Protein AF-A0A5J5HRU5-F1 (afdb_monomer_lite)

Foldseek 3Di:
DVVVVVVVVVVVVVPDDDPDDDDPDDADPLQKAFDQPPQVVVPHDHRDIDGDPPDPPPPPVVVLVVLLCQLLVVLLVVLLVQVLQVHDDDDDDDDDDPSSVVSNVNNVVNNNVVSVVNLLVVLLCQLLVVLLVCLLVLHDDDLPDDDPPRHDNVSSSNSNVVNNDNVSSVVSCVVCVVVVVVVVPDDDDDDDDDPPPPVVVVVVVVVVVVVVVVVVVVVVVVVVVVVVVVVD

InterPro domains:
  IPR047773 YHYH domain, bacterial [NF033223] (21-52)

Radius of gyration: 38.39 Å; chains: 1; bounding box: 100×32×114 Å

Secondary structure (DSSP, 8-state):
-HHHHHHHHHHHHHHS------PPPPP-TTSEEE--SSGGGGT--TT-EEE-----S---HHHHHHHHHHHHHHHHHHHHHHHHTT-----------HHHHHHHHHHHHHHHHHHHHHHHHHHHHHHHHHHHHHHHHTPPP-S-----TTS-HHHHHHHHHHH--HHHHHHHGGGTTTTHHHHTTS-------TTGGGTHHHHHHHHHHHHHHHHHHHHHHHHHHHHHHT--

Organism: NCBI:txid2036016

Structure (mmCIF, N/CA/C/O backbone):
data_AF-A0A5J5HRU5-F1
#
_entry.id   AF-A0A5J5HRU5-F1
#
loop_
_atom_site.group_PDB
_atom_site.id
_atom_site.type_symbol
_atom_site.label_atom_id
_atom_site.label_alt_id
_atom_site.label_comp_id
_atom_site.label_asym_id
_atom_site.label_entity_id
_atom_site.label_seq_id
_atom_site.pdbx_PDB_ins_code
_atom_site.Cartn_x
_atom_site.Cartn_y
_atom_site.Cartn_z
_atom_site.occupancy
_atom_site.B_iso_or_equiv
_atom_site.auth_seq_id
_atom_site.auth_comp_id
_atom_site.auth_asym_id
_atom_site.auth_atom_id
_atom_site.pdbx_PDB_model_num
ATOM 1 N N . MET A 1 1 ? 63.916 20.838 -58.753 1.00 69.12 1 MET A N 1
ATOM 2 C CA . MET A 1 1 ? 62.531 21.316 -58.525 1.00 69.12 1 MET A CA 1
ATOM 3 C C . MET A 1 1 ? 61.613 20.219 -57.986 1.00 69.12 1 MET A C 1
ATOM 5 O O . MET A 1 1 ? 60.962 20.463 -56.981 1.00 69.12 1 MET A O 1
ATOM 9 N N . ILE A 1 2 ? 61.655 18.998 -58.532 1.00 78.38 2 ILE A N 1
ATOM 10 C CA . ILE A 1 2 ? 60.846 17.841 -58.087 1.00 78.38 2 ILE A CA 1
ATOM 11 C C . ILE A 1 2 ? 60.907 17.563 -56.570 1.00 78.38 2 ILE A C 1
ATOM 13 O O . ILE A 1 2 ? 59.870 17.373 -55.949 1.00 78.38 2 ILE A O 1
ATOM 17 N N . ARG A 1 3 ? 62.083 17.645 -55.925 1.00 77.31 3 ARG A N 1
ATOM 18 C CA . ARG A 1 3 ? 62.209 17.387 -54.473 1.00 77.31 3 ARG A CA 1
ATOM 19 C C . ARG A 1 3 ? 61.417 18.363 -53.588 1.00 77.31 3 ARG A C 1
ATOM 21 O O . ARG A 1 3 ? 60.961 17.971 -52.526 1.00 77.31 3 ARG A O 1
ATOM 28 N N . LYS A 1 4 ? 61.245 19.621 -54.017 1.00 79.62 4 LYS A N 1
ATOM 29 C CA . LYS A 1 4 ? 60.450 20.622 -53.279 1.00 79.62 4 LYS A CA 1
ATOM 30 C C . LYS A 1 4 ? 58.950 20.397 -53.482 1.00 79.62 4 LYS A C 1
ATOM 32 O O . LYS A 1 4 ? 58.189 20.564 -52.542 1.00 79.62 4 LYS A O 1
ATOM 37 N N . ILE A 1 5 ? 58.558 19.959 -54.680 1.00 86.00 5 ILE A N 1
ATOM 38 C CA . ILE A 1 5 ? 57.168 19.618 -55.005 1.00 86.00 5 ILE A CA 1
ATOM 39 C C . ILE A 1 5 ? 56.709 18.416 -54.172 1.00 86.00 5 ILE A C 1
ATOM 41 O O . ILE A 1 5 ? 55.650 18.483 -53.568 1.00 86.00 5 ILE A O 1
ATOM 45 N N . LEU A 1 6 ? 57.536 17.373 -54.036 1.00 88.31 6 LEU A N 1
ATOM 46 C CA . LEU A 1 6 ? 57.197 16.205 -53.210 1.00 88.31 6 LEU A CA 1
ATOM 47 C C . LEU A 1 6 ? 56.994 16.560 -51.728 1.00 88.31 6 LEU A C 1
ATOM 49 O O . LEU A 1 6 ? 56.076 16.045 -51.099 1.00 88.31 6 LEU A O 1
ATOM 53 N N . ILE A 1 7 ? 57.806 17.474 -51.186 1.00 87.56 7 ILE A N 1
ATOM 54 C CA . ILE A 1 7 ? 57.658 17.936 -49.797 1.00 87.56 7 ILE A CA 1
ATOM 55 C C . ILE A 1 7 ? 56.361 18.739 -49.629 1.00 87.56 7 ILE A C 1
ATOM 57 O O . ILE A 1 7 ? 55.638 18.523 -48.663 1.00 87.56 7 ILE A O 1
ATOM 61 N N . ILE A 1 8 ? 56.037 19.620 -50.580 1.00 88.56 8 ILE A N 1
ATOM 62 C CA . ILE A 1 8 ? 54.805 20.424 -50.543 1.00 88.56 8 ILE A CA 1
ATOM 63 C C . ILE A 1 8 ? 53.563 19.532 -50.680 1.00 88.56 8 ILE A C 1
ATOM 65 O O . ILE A 1 8 ? 52.613 19.699 -49.922 1.00 88.56 8 ILE A O 1
ATOM 69 N N . CYS A 1 9 ? 53.577 18.549 -51.584 1.00 84.81 9 CYS A N 1
ATOM 70 C CA . CYS A 1 9 ? 52.475 17.598 -51.738 1.00 84.81 9 CYS A CA 1
ATOM 71 C C . CYS A 1 9 ? 52.277 16.729 -50.486 1.00 84.81 9 CYS A C 1
ATOM 73 O O . CYS A 1 9 ? 51.138 16.505 -50.084 1.00 84.81 9 CYS A O 1
ATOM 75 N N . GLY A 1 10 ? 53.361 16.291 -49.833 1.00 86.62 10 GLY A N 1
ATOM 76 C CA . GLY A 1 10 ? 53.274 15.559 -48.566 1.00 86.62 10 GLY A CA 1
ATOM 77 C C . GLY A 1 10 ? 52.701 16.405 -47.425 1.00 86.62 10 GLY A C 1
ATOM 78 O O . GLY A 1 10 ? 51.886 15.916 -46.649 1.00 86.62 10 GLY A O 1
ATOM 79 N N . PHE A 1 11 ? 53.066 17.690 -47.359 1.00 83.31 11 PHE A N 1
ATOM 80 C CA . PHE A 1 11 ? 52.527 18.613 -46.355 1.00 83.31 11 PHE A CA 1
ATOM 81 C C . PHE A 1 11 ? 51.039 18.912 -46.579 1.00 83.31 11 PHE A C 1
ATOM 83 O O . PHE A 1 11 ? 50.275 18.954 -45.622 1.00 83.31 11 PHE A O 1
ATOM 90 N N . ILE A 1 12 ? 50.613 19.065 -47.839 1.00 84.69 12 ILE A N 1
ATOM 91 C CA . ILE A 1 12 ? 49.202 19.275 -48.200 1.00 84.69 12 ILE A CA 1
ATOM 92 C C . ILE A 1 12 ? 48.339 18.074 -47.794 1.00 84.69 12 ILE A C 1
ATOM 94 O O . ILE A 1 12 ? 47.231 18.275 -47.309 1.00 84.69 12 ILE A O 1
ATOM 98 N N . TYR A 1 13 ? 48.848 16.845 -47.918 1.00 79.81 13 TYR A N 1
ATOM 99 C CA . TYR A 1 13 ? 48.116 15.641 -47.510 1.00 79.81 13 TYR A CA 1
ATOM 100 C C . TYR A 1 13 ? 47.839 15.587 -45.996 1.00 79.81 13 TYR A C 1
ATOM 102 O O . TYR A 1 13 ? 46.794 15.099 -45.586 1.00 79.81 13 TYR A O 1
ATOM 110 N N . PHE A 1 14 ? 48.727 16.145 -45.167 1.00 74.75 14 PHE A N 1
ATOM 111 C CA . PHE A 1 14 ? 48.547 16.197 -43.710 1.00 74.75 14 PHE A CA 1
ATOM 112 C C . PHE A 1 14 ? 47.558 17.273 -43.232 1.00 74.75 14 PHE A C 1
ATOM 114 O O . PHE A 1 14 ? 47.120 17.215 -42.087 1.00 74.75 14 PHE A O 1
ATOM 121 N N . ILE A 1 15 ? 47.223 18.260 -44.072 1.00 80.00 15 ILE A N 1
ATOM 122 C CA . ILE A 1 15 ? 46.331 19.371 -43.696 1.00 80.00 15 ILE A CA 1
ATOM 123 C C . ILE A 1 15 ? 44.861 19.045 -43.992 1.00 80.00 15 ILE A C 1
ATOM 125 O O . ILE A 1 15 ? 43.978 19.713 -43.464 1.00 80.00 15 ILE A O 1
ATOM 129 N N . PHE A 1 16 ? 44.567 18.020 -44.798 1.00 76.19 16 PHE A N 1
ATOM 130 C CA . PHE A 1 16 ? 43.186 17.585 -44.999 1.00 76.19 16 PHE A CA 1
ATOM 131 C C . PHE A 1 16 ? 42.712 16.800 -43.769 1.00 76.19 16 PHE A C 1
ATOM 133 O O . PHE A 1 16 ? 43.197 15.687 -43.555 1.00 76.19 16 PHE A O 1
ATOM 140 N N . PRO A 1 17 ? 41.778 17.336 -42.956 1.00 69.25 17 PRO A N 1
ATOM 141 C CA . PRO A 1 17 ? 41.176 16.544 -41.901 1.00 69.25 17 PRO A CA 1
ATOM 142 C C . PRO A 1 17 ? 40.436 15.383 -42.564 1.00 69.25 17 PRO A C 1
ATOM 144 O O . PRO A 1 17 ? 39.561 15.582 -43.410 1.00 69.25 17 PRO A O 1
ATOM 147 N N . SER A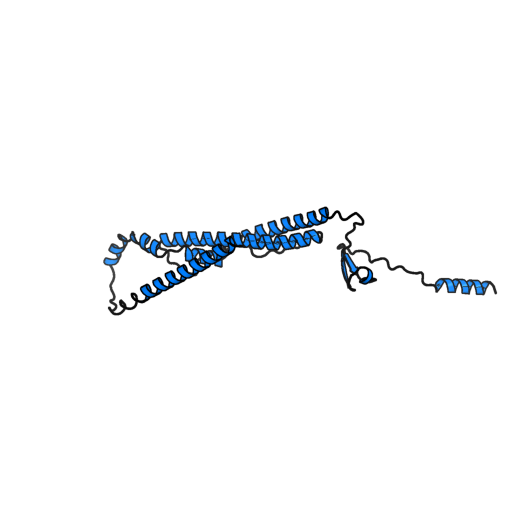 1 18 ? 40.806 14.158 -42.202 1.00 69.62 18 SER A N 1
ATOM 148 C CA . SER A 1 18 ? 39.960 12.998 -42.452 1.00 69.62 18 SER A CA 1
ATOM 149 C C . SER A 1 18 ? 38.583 13.290 -41.864 1.00 69.62 18 SER A C 1
ATOM 151 O O . SER A 1 18 ? 38.497 13.786 -40.741 1.00 69.62 18 SER A O 1
ATOM 153 N N . VAL A 1 19 ? 37.516 13.014 -42.613 1.00 67.31 19 VAL A N 1
ATOM 154 C CA . VAL A 1 19 ? 36.152 13.073 -42.081 1.00 67.31 19 VAL A CA 1
ATOM 155 C C . VAL A 1 19 ? 36.083 12.062 -40.938 1.00 67.31 19 VAL A C 1
ATOM 157 O O . VAL A 1 19 ? 36.056 10.857 -41.174 1.00 67.31 19 VAL A O 1
ATOM 160 N N . ILE A 1 20 ? 36.145 12.550 -39.700 1.00 58.25 20 ILE A N 1
ATOM 161 C CA . ILE A 1 20 ? 35.941 11.731 -38.511 1.00 58.25 20 ILE A CA 1
ATOM 162 C C . ILE A 1 20 ? 34.430 11.679 -38.334 1.00 58.25 20 ILE A C 1
ATOM 164 O O . ILE A 1 20 ? 33.817 12.649 -37.890 1.00 58.25 20 ILE A O 1
ATOM 168 N N . ALA A 1 21 ? 33.822 10.570 -38.745 1.00 62.62 21 ALA A N 1
ATOM 169 C CA . ALA A 1 21 ? 32.475 10.255 -38.306 1.00 62.62 21 ALA A CA 1
ATOM 170 C C . ALA A 1 21 ? 32.556 10.038 -36.792 1.00 62.62 21 ALA A C 1
ATOM 172 O O . ALA A 1 21 ? 33.238 9.119 -36.336 1.00 62.62 21 ALA A O 1
ATOM 173 N N . ALA A 1 22 ? 31.936 10.924 -36.012 1.00 50.00 22 ALA A N 1
ATOM 174 C CA . ALA A 1 22 ? 31.725 10.651 -34.602 1.00 50.00 22 ALA A CA 1
ATOM 175 C C . ALA A 1 22 ? 30.900 9.363 -34.530 1.00 50.00 22 ALA A C 1
ATOM 177 O O . ALA A 1 22 ? 29.787 9.315 -35.056 1.00 50.00 22 ALA A O 1
ATOM 178 N N . HIS A 1 23 ? 31.481 8.303 -33.971 1.00 46.62 23 HIS A N 1
ATOM 179 C CA . HIS A 1 23 ? 30.718 7.104 -33.664 1.00 46.62 23 HIS A CA 1
ATOM 180 C C . HIS A 1 23 ? 29.569 7.512 -32.729 1.00 46.62 23 HIS A C 1
ATOM 182 O O . HIS A 1 23 ? 29.821 8.321 -31.827 1.00 46.62 23 HIS A O 1
ATOM 188 N N . PRO A 1 24 ? 28.332 7.014 -32.933 1.00 60.03 24 PRO A N 1
ATOM 189 C CA . PRO A 1 24 ? 27.299 7.141 -31.910 1.00 60.03 24 PRO A CA 1
ATOM 190 C C . PRO A 1 24 ? 27.914 6.628 -30.606 1.00 60.03 24 PRO A C 1
ATOM 192 O O . PRO A 1 24 ? 28.596 5.601 -30.616 1.00 60.03 24 PRO A O 1
ATOM 195 N N . GLY A 1 25 ? 27.839 7.438 -29.548 1.00 60.16 25 GLY A N 1
ATOM 196 C CA . GLY A 1 25 ? 28.551 7.167 -28.303 1.00 60.16 25 GLY A CA 1
ATOM 197 C C . GLY A 1 25 ? 28.260 5.746 -27.836 1.00 60.16 25 GLY A C 1
ATOM 198 O O . GLY A 1 25 ? 27.113 5.317 -27.886 1.00 60.16 25 GLY A O 1
ATOM 199 N N . ASN A 1 26 ? 29.299 5.012 -27.433 1.00 62.56 26 ASN A N 1
ATOM 200 C CA . ASN A 1 26 ? 29.084 3.702 -26.836 1.00 62.56 26 ASN A CA 1
ATOM 201 C C . ASN A 1 26 ? 28.197 3.865 -25.604 1.00 62.56 26 ASN A C 1
ATOM 203 O O . ASN A 1 26 ? 28.428 4.757 -24.783 1.00 62.56 26 ASN A O 1
ATOM 207 N N . THR A 1 27 ? 27.248 2.952 -25.487 1.00 77.38 27 THR A N 1
ATOM 208 C CA . THR A 1 27 ? 26.488 2.686 -24.281 1.00 77.38 27 THR A CA 1
ATOM 209 C C . THR A 1 27 ? 27.429 2.529 -23.081 1.00 77.38 27 THR A C 1
ATOM 211 O O . THR A 1 27 ? 28.493 1.908 -23.194 1.00 77.38 27 THR A O 1
ATOM 214 N N . ASP A 1 28 ? 27.084 3.134 -21.948 1.00 76.19 28 ASP A N 1
ATOM 215 C CA . ASP A 1 28 ? 27.815 2.971 -20.698 1.00 76.19 28 ASP A CA 1
ATOM 216 C C . ASP A 1 28 ? 27.501 1.620 -20.029 1.00 76.19 28 ASP A C 1
ATOM 218 O O . ASP A 1 28 ? 26.790 0.772 -20.570 1.00 76.19 28 ASP A O 1
ATOM 222 N N . SER A 1 29 ? 28.082 1.387 -18.850 1.00 72.25 29 SER A N 1
ATOM 223 C CA . SER A 1 29 ? 27.929 0.125 -18.118 1.00 72.25 29 SER A CA 1
ATOM 224 C C . SER A 1 29 ? 26.494 -0.190 -17.689 1.00 72.25 29 SER A C 1
ATOM 226 O O . SER A 1 29 ? 26.237 -1.334 -17.327 1.00 72.25 29 SER A O 1
ATOM 228 N N . SER A 1 30 ? 25.597 0.798 -17.698 1.00 64.00 30 SER A N 1
ATOM 229 C CA . SER A 1 30 ? 24.194 0.649 -17.316 1.00 64.00 30 SER A CA 1
ATOM 230 C C . SER A 1 30 ? 23.284 0.349 -18.507 1.00 64.00 30 SER A C 1
ATOM 232 O O . SER A 1 30 ? 22.103 0.113 -18.300 1.00 64.00 30 SER A O 1
ATOM 234 N N . GLY A 1 31 ? 23.796 0.332 -19.744 1.00 72.50 31 GLY A N 1
ATOM 235 C CA . GLY A 1 31 ? 22.974 0.031 -20.922 1.00 72.50 31 GLY A CA 1
ATOM 236 C C . GLY A 1 31 ? 22.370 1.260 -21.617 1.00 72.50 31 GLY A C 1
ATOM 237 O O . GLY A 1 31 ? 21.663 1.101 -22.614 1.00 72.50 31 GLY A O 1
ATOM 238 N N . GLY A 1 32 ? 22.707 2.484 -21.187 1.00 80.62 32 GLY A N 1
ATOM 239 C CA . GLY A 1 32 ? 22.288 3.723 -21.855 1.00 80.62 32 GLY A CA 1
ATOM 240 C C . GLY A 1 32 ? 23.423 4.677 -22.218 1.00 80.62 32 GLY A C 1
ATOM 241 O O . GLY A 1 32 ? 24.604 4.356 -22.102 1.00 80.62 32 GLY A O 1
ATOM 242 N N . HIS A 1 33 ? 23.079 5.858 -22.728 1.00 83.75 33 HIS A N 1
ATOM 243 C CA . HIS A 1 33 ? 24.028 6.946 -22.970 1.00 83.75 33 HIS A CA 1
ATOM 244 C C . HIS A 1 33 ? 23.340 8.312 -22.990 1.00 83.75 33 HIS A C 1
ATOM 246 O O . HIS A 1 33 ? 22.160 8.441 -23.289 1.00 83.75 33 HIS A O 1
ATOM 252 N N . THR A 1 34 ? 24.110 9.370 -22.726 1.00 87.44 34 THR A N 1
ATOM 253 C CA . THR A 1 34 ? 23.634 10.744 -22.916 1.00 87.44 34 THR A CA 1
ATOM 254 C C . THR A 1 34 ? 23.744 11.161 -24.378 1.00 87.44 34 THR A C 1
ATOM 256 O O . THR A 1 34 ? 24.843 11.145 -24.948 1.00 87.44 34 THR A O 1
ATOM 259 N N . CYS A 1 35 ? 22.657 11.661 -24.960 1.00 83.69 35 CYS A N 1
ATOM 260 C CA . CYS A 1 35 ? 22.684 12.252 -26.283 1.00 83.69 35 CYS A CA 1
ATOM 261 C C . CYS A 1 35 ? 23.473 13.571 -26.292 1.00 83.69 35 CYS A C 1
ATOM 263 O O . CYS A 1 35 ? 23.149 14.547 -25.612 1.00 83.69 35 CYS A O 1
ATOM 265 N N . ARG A 1 36 ? 24.551 13.603 -27.082 1.00 83.81 36 ARG A N 1
ATOM 266 C CA . ARG A 1 36 ? 25.436 14.777 -27.233 1.00 83.81 36 ARG A CA 1
ATOM 267 C C . ARG A 1 36 ? 25.569 15.258 -28.671 1.00 83.81 36 ARG A C 1
ATOM 269 O O . ARG A 1 36 ? 26.146 16.313 -28.913 1.00 83.81 36 ARG A O 1
ATOM 276 N N . THR A 1 37 ? 25.082 14.493 -29.639 1.00 80.00 37 THR A N 1
ATOM 277 C CA . THR A 1 37 ? 25.218 14.813 -31.061 1.00 80.00 37 THR A CA 1
ATOM 278 C C . THR A 1 37 ? 24.011 14.301 -31.822 1.00 80.00 37 THR A C 1
ATOM 280 O O . THR A 1 37 ? 23.630 13.151 -31.635 1.00 80.00 37 THR A O 1
ATOM 283 N N . ASN A 1 38 ? 23.480 15.120 -32.733 1.00 75.19 38 ASN A N 1
ATOM 284 C CA . ASN A 1 38 ? 22.361 14.777 -33.618 1.00 75.19 38 ASN A CA 1
ATOM 285 C C . ASN A 1 38 ? 21.053 14.382 -32.898 1.00 75.19 38 ASN A C 1
ATOM 287 O O . ASN A 1 38 ? 20.255 13.681 -33.504 1.00 75.19 38 ASN A O 1
ATOM 291 N N . CYS A 1 39 ? 20.822 14.826 -31.658 1.00 78.69 39 CYS A N 1
ATOM 292 C CA . CYS A 1 39 ? 19.672 14.427 -30.828 1.00 78.69 39 CYS A CA 1
ATOM 293 C C . CYS A 1 39 ? 18.321 14.694 -31.501 1.00 78.69 39 CYS A C 1
ATOM 295 O O . CYS A 1 39 ? 17.516 13.777 -31.635 1.00 78.69 39 CYS A O 1
ATOM 297 N N . ASP A 1 40 ? 18.157 15.880 -32.091 1.00 80.06 40 ASP A N 1
ATOM 298 C CA . ASP A 1 40 ? 16.947 16.260 -32.827 1.00 80.06 40 ASP A CA 1
ATOM 299 C C . ASP A 1 40 ? 16.609 15.294 -33.979 1.00 80.06 40 ASP A C 1
ATOM 301 O O . ASP A 1 40 ? 15.440 15.070 -34.282 1.00 80.06 40 ASP A O 1
ATOM 305 N N . ASN A 1 41 ? 17.617 14.681 -34.620 1.00 74.44 41 ASN A N 1
ATOM 306 C CA . ASN A 1 41 ? 17.387 13.718 -35.708 1.00 74.44 41 ASN A CA 1
ATOM 307 C C . ASN A 1 41 ? 16.766 12.406 -35.210 1.00 74.44 41 ASN A C 1
ATOM 309 O O . ASN A 1 41 ? 16.223 11.651 -36.014 1.00 74.44 41 ASN A O 1
ATOM 313 N N . TRP A 1 42 ? 16.869 12.144 -33.910 1.00 69.94 42 TRP A N 1
ATOM 314 C CA . TRP A 1 42 ? 16.308 10.987 -33.221 1.00 69.94 42 TRP A CA 1
ATOM 315 C C . TRP A 1 42 ? 15.117 11.373 -32.332 1.00 69.94 42 TRP A C 1
ATOM 317 O O . TRP A 1 42 ? 14.609 10.524 -31.614 1.00 69.94 42 TRP A O 1
ATOM 327 N N . GLY A 1 43 ? 14.659 12.632 -32.392 1.00 77.62 43 GLY A N 1
ATOM 328 C CA . GLY A 1 43 ? 13.538 13.123 -31.587 1.00 77.62 43 GLY A CA 1
ATOM 329 C C . GLY A 1 43 ? 13.853 13.307 -30.101 1.00 77.62 43 GLY A C 1
ATOM 330 O O . GLY A 1 43 ? 12.922 13.314 -29.306 1.00 77.62 43 GLY A O 1
ATOM 331 N N . LEU A 1 44 ? 15.132 13.444 -29.742 1.00 76.88 44 LEU A N 1
ATOM 332 C CA . LEU A 1 44 ? 15.606 13.587 -28.362 1.00 76.88 44 LEU A CA 1
ATOM 333 C C . LEU A 1 44 ? 16.148 14.993 -28.102 1.00 76.88 44 LEU A C 1
ATOM 335 O O . LEU A 1 44 ? 16.685 15.632 -29.015 1.00 76.88 44 LEU A O 1
ATOM 339 N N . ASP A 1 45 ? 16.110 15.428 -26.846 1.00 78.50 45 ASP A N 1
ATOM 340 C CA . ASP A 1 45 ? 16.696 16.697 -26.425 1.00 78.50 45 ASP A CA 1
ATOM 341 C C . ASP A 1 45 ? 18.209 16.575 -26.161 1.00 78.50 45 ASP A C 1
ATOM 343 O O . ASP A 1 45 ? 18.756 15.545 -25.751 1.00 78.50 45 ASP A O 1
ATOM 347 N N . TYR A 1 46 ? 18.944 17.667 -26.389 1.00 86.50 46 TYR A N 1
ATOM 348 C CA . TYR A 1 46 ? 20.381 17.691 -26.111 1.00 86.50 46 TYR A CA 1
ATOM 349 C C . TYR A 1 46 ? 20.656 17.527 -24.609 1.00 86.50 46 TYR A C 1
ATOM 351 O O . TYR A 1 46 ? 20.283 18.376 -23.799 1.00 86.50 46 TYR A O 1
ATOM 359 N N . GLY A 1 47 ? 21.424 16.496 -24.251 1.00 82.81 47 GLY A N 1
ATOM 360 C CA . GLY A 1 47 ? 21.770 16.185 -22.864 1.00 82.81 47 GLY A CA 1
ATOM 361 C C . GLY A 1 47 ? 20.823 15.199 -22.180 1.00 82.81 47 GLY A C 1
ATOM 362 O O . GLY A 1 47 ? 21.080 14.855 -21.029 1.00 82.81 47 GLY A O 1
ATOM 363 N N . GLU A 1 48 ? 19.792 14.728 -22.878 1.00 78.00 48 GLU A N 1
ATOM 364 C CA . GLU A 1 48 ? 18.918 13.645 -22.429 1.00 78.00 48 GLU A CA 1
ATOM 365 C C . GLU A 1 48 ? 19.675 12.305 -22.396 1.00 78.00 48 GLU A C 1
ATOM 367 O O . GLU A 1 48 ? 20.599 12.094 -23.186 1.00 78.00 48 GLU A O 1
ATOM 372 N N . TYR A 1 49 ? 19.344 11.424 -21.449 1.00 81.69 49 TYR A N 1
ATOM 373 C CA . TYR A 1 49 ? 19.949 10.096 -21.309 1.00 81.69 49 TYR A CA 1
ATOM 374 C C . TYR A 1 49 ? 18.951 9.028 -21.742 1.00 81.69 49 TYR A C 1
ATOM 376 O O . TYR A 1 49 ? 17.819 9.043 -21.273 1.00 81.69 49 TYR A O 1
ATOM 384 N N . HIS A 1 50 ? 19.369 8.104 -22.605 1.00 70.88 50 HIS A N 1
ATOM 385 C CA . HIS A 1 50 ? 18.482 7.084 -23.158 1.00 70.88 50 HIS A CA 1
ATOM 386 C C . HIS A 1 50 ? 19.160 5.722 -23.303 1.00 70.88 50 HIS A C 1
ATOM 388 O O . HIS A 1 50 ? 20.372 5.623 -23.526 1.00 70.88 50 HIS A O 1
ATOM 394 N N . PHE A 1 51 ? 18.359 4.665 -23.190 1.00 73.94 51 PHE A N 1
ATOM 395 C CA . PHE A 1 51 ? 18.804 3.281 -23.317 1.00 73.94 51 PHE A CA 1
ATOM 396 C C . PHE A 1 51 ? 18.844 2.841 -24.784 1.00 73.94 51 PHE A C 1
ATOM 398 O O . PHE A 1 51 ? 18.106 3.346 -25.632 1.00 73.94 51 PHE A O 1
ATOM 405 N N . HIS A 1 52 ? 19.793 1.961 -25.110 1.00 63.97 52 HIS A N 1
ATOM 406 C CA . HIS A 1 52 ? 19.818 1.266 -26.398 1.00 63.97 52 HIS A CA 1
ATOM 407 C C . HIS A 1 52 ? 19.238 -0.117 -26.175 1.00 63.97 52 HIS A C 1
ATOM 409 O O . HIS A 1 52 ? 19.954 -1.019 -25.742 1.00 63.97 52 HIS A O 1
ATOM 415 N N . ASP A 1 53 ? 17.968 -0.289 -26.513 1.00 61.44 53 ASP A N 1
ATOM 416 C CA . ASP A 1 53 ? 17.388 -1.619 -26.604 1.00 61.44 53 ASP A CA 1
ATOM 417 C C . ASP A 1 53 ? 18.033 -2.281 -27.820 1.00 61.44 53 ASP A C 1
ATOM 419 O O . ASP A 1 53 ? 17.771 -1.944 -28.978 1.00 61.44 53 ASP A O 1
ATOM 423 N N . SER A 1 54 ? 19.003 -3.154 -27.571 1.00 49.19 54 SER A N 1
ATOM 424 C CA . SER A 1 54 ? 19.678 -3.895 -28.624 1.00 49.19 54 SER A CA 1
ATOM 425 C C . SER A 1 54 ? 18.713 -4.917 -29.210 1.00 49.19 54 SER A C 1
ATOM 427 O O . SER A 1 54 ? 18.745 -6.074 -28.805 1.00 49.19 54 SER A O 1
ATOM 429 N N . SER A 1 55 ? 17.860 -4.504 -30.147 1.00 46.53 55 SER A N 1
ATOM 430 C CA . SER A 1 55 ? 17.108 -5.400 -31.029 1.00 46.53 55 SER A CA 1
ATOM 431 C C . SER A 1 55 ? 16.658 -4.665 -32.294 1.00 46.53 55 SER A C 1
ATOM 433 O O . SER A 1 55 ? 15.616 -4.029 -32.346 1.00 46.53 55 SER A O 1
ATOM 435 N N . ASP A 1 56 ? 17.458 -4.829 -33.349 1.00 44.28 56 ASP A N 1
ATOM 436 C CA . ASP A 1 56 ? 17.008 -4.768 -34.751 1.00 44.28 56 ASP A CA 1
ATOM 437 C C . ASP A 1 56 ? 16.207 -6.041 -35.130 1.00 44.28 56 ASP A C 1
ATOM 439 O O . ASP A 1 56 ? 15.913 -6.288 -36.302 1.00 44.28 56 ASP A O 1
ATOM 443 N N . ASP A 1 57 ? 15.865 -6.877 -34.148 1.00 46.38 57 ASP A N 1
ATOM 444 C CA . ASP A 1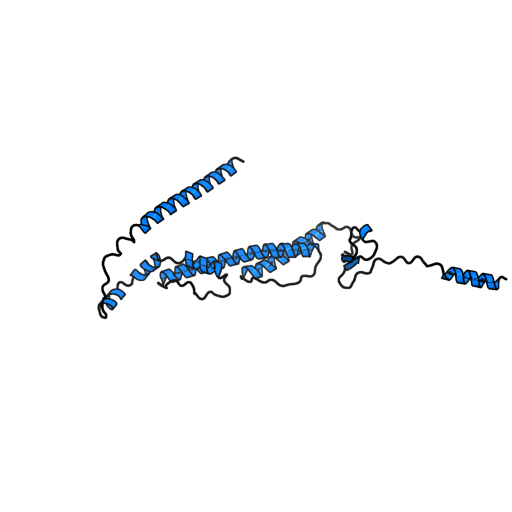 57 ? 14.842 -7.895 -34.297 1.00 46.38 57 ASP A CA 1
ATOM 445 C C . ASP A 1 57 ? 13.482 -7.212 -34.166 1.00 46.38 57 ASP A C 1
ATOM 447 O O . ASP A 1 57 ? 13.287 -6.323 -33.342 1.00 46.38 57 ASP A O 1
ATOM 451 N N . ILE A 1 58 ? 12.559 -7.596 -35.044 1.00 44.72 58 ILE A N 1
ATOM 452 C CA . ILE A 1 58 ? 11.139 -7.251 -34.980 1.00 44.72 58 ILE A CA 1
ATOM 453 C C . ILE A 1 58 ? 10.722 -7.222 -33.505 1.00 44.72 58 ILE A C 1
ATOM 455 O O . ILE A 1 58 ? 10.729 -8.278 -32.880 1.00 44.72 58 ILE A O 1
ATOM 459 N N . ILE A 1 59 ? 10.387 -6.043 -32.962 1.00 52.84 59 ILE A N 1
ATOM 460 C CA . ILE A 1 59 ? 9.731 -5.951 -31.656 1.00 52.84 59 ILE A CA 1
ATOM 461 C C . ILE A 1 59 ? 8.414 -6.692 -31.841 1.00 52.84 59 ILE A C 1
ATOM 463 O O . ILE A 1 59 ? 7.465 -6.174 -32.441 1.00 52.84 59 ILE A O 1
ATOM 467 N N . ASP A 1 60 ? 8.400 -7.955 -31.429 1.00 53.12 60 ASP A N 1
ATOM 468 C CA . ASP A 1 60 ? 7.170 -8.687 -31.258 1.00 53.12 60 ASP A CA 1
ATOM 469 C C . ASP A 1 60 ? 6.480 -7.983 -30.103 1.00 53.12 60 ASP A C 1
ATOM 471 O O . ASP A 1 60 ? 6.895 -8.087 -28.954 1.00 53.12 60 ASP A O 1
ATOM 475 N N . TYR A 1 61 ? 5.478 -7.172 -30.428 1.00 56.47 61 TYR A N 1
ATOM 476 C CA . TYR A 1 61 ? 4.713 -6.394 -29.459 1.00 56.47 61 TYR A CA 1
ATOM 477 C C . TYR A 1 61 ? 4.152 -7.282 -28.331 1.00 56.47 61 TYR A C 1
ATOM 479 O O . TYR A 1 61 ? 3.774 -6.774 -27.283 1.00 56.47 61 TYR A O 1
ATOM 487 N N . SER A 1 62 ? 4.103 -8.609 -28.521 1.00 60.81 62 SER A N 1
ATOM 488 C CA . SER A 1 62 ? 3.761 -9.548 -27.456 1.00 60.81 62 SER A CA 1
ATOM 489 C C . SER A 1 62 ? 4.811 -9.658 -26.350 1.00 60.81 62 SER A C 1
ATOM 491 O O . SER A 1 62 ? 4.423 -9.905 -25.218 1.00 60.81 62 SER A O 1
ATOM 493 N N . ASP A 1 63 ? 6.102 -9.502 -26.652 1.00 65.12 63 ASP A N 1
ATOM 494 C CA . ASP A 1 63 ? 7.197 -9.681 -25.683 1.00 65.12 63 ASP A CA 1
ATOM 495 C C . ASP A 1 63 ? 7.262 -8.494 -24.710 1.00 65.12 63 ASP A C 1
ATOM 497 O O . ASP A 1 63 ? 7.343 -8.674 -23.504 1.00 65.12 63 ASP A O 1
ATOM 501 N N . SER A 1 64 ? 7.064 -7.268 -25.212 1.00 65.38 64 SER A N 1
ATOM 502 C CA . SER A 1 64 ? 6.968 -6.075 -24.356 1.00 65.38 64 SER A CA 1
ATOM 503 C C . SER A 1 64 ? 5.712 -6.048 -23.480 1.00 65.38 64 SER A C 1
ATOM 505 O O . SER A 1 64 ? 5.724 -5.449 -22.412 1.00 65.38 64 SER A O 1
ATOM 507 N N . VAL A 1 65 ? 4.611 -6.654 -23.942 1.00 70.62 65 VAL A N 1
ATOM 508 C CA . VAL A 1 65 ? 3.390 -6.801 -23.129 1.00 70.62 65 VAL A CA 1
ATOM 509 C C . VAL A 1 65 ? 3.598 -7.862 -22.049 1.00 70.62 65 VAL A C 1
ATOM 511 O O . VAL A 1 65 ? 3.152 -7.662 -20.928 1.00 70.62 65 VAL A O 1
ATOM 514 N N . PHE A 1 66 ? 4.316 -8.943 -22.367 1.00 76.00 66 PHE A N 1
ATOM 515 C CA . PHE A 1 66 ? 4.684 -9.967 -21.392 1.00 76.00 66 PHE A CA 1
ATOM 516 C C . PHE A 1 66 ? 5.567 -9.388 -20.277 1.00 76.00 66 PHE A C 1
ATOM 518 O O . PHE A 1 66 ? 5.279 -9.605 -19.108 1.00 76.00 66 PHE A O 1
ATOM 525 N N . ASP A 1 67 ? 6.548 -8.551 -20.629 1.00 86.06 67 ASP A N 1
ATOM 526 C CA . ASP A 1 67 ? 7.375 -7.837 -19.649 1.00 86.06 67 ASP A CA 1
ATOM 527 C C . ASP A 1 67 ? 6.551 -6.918 -18.726 1.00 86.06 67 ASP A C 1
ATOM 529 O O . ASP A 1 67 ? 6.829 -6.862 -17.531 1.00 86.06 67 ASP A O 1
ATOM 533 N N . TYR A 1 68 ? 5.553 -6.195 -19.257 1.00 90.38 68 TYR A N 1
ATOM 534 C CA . TYR A 1 68 ? 4.674 -5.338 -18.444 1.00 90.38 68 TYR A CA 1
ATOM 535 C C . TYR A 1 68 ? 3.823 -6.157 -17.474 1.00 90.38 68 TYR A C 1
ATOM 537 O O . TYR A 1 68 ? 3.780 -5.832 -16.290 1.00 90.38 68 TYR A O 1
ATOM 545 N N . ASP A 1 69 ? 3.162 -7.208 -17.967 1.00 92.75 69 ASP A N 1
ATOM 546 C CA . ASP A 1 69 ? 2.289 -8.052 -17.148 1.00 92.75 69 ASP A CA 1
ATOM 547 C C . ASP A 1 69 ? 3.092 -8.738 -16.023 1.00 92.75 69 ASP A C 1
ATOM 549 O O . ASP A 1 69 ? 2.646 -8.750 -14.876 1.00 92.75 69 ASP A O 1
ATOM 553 N N . ASP A 1 70 ? 4.305 -9.223 -16.324 1.00 92.44 70 ASP A N 1
ATOM 554 C CA . ASP A 1 70 ? 5.221 -9.813 -15.338 1.00 92.44 70 ASP A CA 1
ATOM 555 C C . ASP A 1 70 ? 5.662 -8.781 -14.284 1.00 92.44 70 ASP A C 1
ATOM 557 O O . ASP A 1 70 ? 5.677 -9.071 -13.085 1.00 92.44 70 ASP A O 1
ATOM 561 N N . GLY A 1 71 ? 6.005 -7.564 -14.721 1.00 92.50 71 GLY A N 1
ATOM 562 C CA . GLY A 1 71 ? 6.348 -6.465 -13.819 1.00 92.50 71 GLY A CA 1
ATOM 563 C C . GLY A 1 71 ? 5.186 -6.099 -12.902 1.00 92.50 71 GLY A C 1
ATOM 564 O O . GLY A 1 71 ? 5.376 -5.969 -11.694 1.00 92.50 71 GLY A O 1
ATOM 565 N N . TYR A 1 72 ? 3.980 -5.994 -13.464 1.00 94.94 72 TYR A N 1
ATOM 566 C CA . TYR A 1 72 ? 2.754 -5.708 -12.723 1.00 94.94 72 TYR A CA 1
ATOM 567 C C . TYR A 1 72 ? 2.461 -6.764 -11.663 1.00 94.94 72 TYR A C 1
ATOM 569 O O . TYR A 1 72 ? 2.226 -6.402 -10.512 1.00 94.94 72 TYR A O 1
ATOM 577 N N . GLU A 1 73 ? 2.505 -8.051 -12.016 1.00 95.19 73 GLU A N 1
ATOM 578 C CA . GLU A 1 73 ? 2.262 -9.141 -11.064 1.00 95.19 73 GLU A CA 1
ATOM 579 C C . GLU A 1 73 ? 3.280 -9.108 -9.913 1.00 95.19 73 GLU A C 1
ATOM 581 O O . GLU A 1 73 ? 2.890 -9.161 -8.746 1.00 95.19 73 GLU A O 1
ATOM 586 N N . GLU A 1 74 ? 4.572 -8.918 -10.211 1.00 92.75 74 GLU A N 1
ATOM 587 C CA . GLU A 1 74 ? 5.614 -8.861 -9.177 1.00 92.75 74 GLU A CA 1
ATOM 588 C C . GLU A 1 74 ? 5.489 -7.624 -8.270 1.00 92.75 74 GLU A C 1
ATOM 590 O O . GLU A 1 74 ? 5.659 -7.729 -7.051 1.00 92.75 74 GLU A O 1
ATOM 595 N N . GLY A 1 75 ? 5.172 -6.458 -8.842 1.00 93.88 75 GLY A N 1
ATOM 596 C CA . GLY A 1 75 ? 4.921 -5.233 -8.082 1.00 93.88 75 GLY A CA 1
ATOM 597 C C . GLY A 1 75 ? 3.682 -5.349 -7.194 1.00 93.88 75 GLY A C 1
ATOM 598 O O . GLY A 1 75 ? 3.730 -4.997 -6.012 1.00 93.88 75 GLY A O 1
ATOM 599 N N . TYR A 1 76 ? 2.596 -5.898 -7.740 1.00 95.56 76 TYR A N 1
ATOM 600 C CA . TYR A 1 76 ? 1.341 -6.110 -7.024 1.00 95.56 76 TYR A CA 1
ATOM 601 C C . TYR A 1 76 ? 1.525 -7.048 -5.836 1.00 95.56 76 TYR A C 1
ATOM 603 O O . TYR A 1 76 ? 1.214 -6.661 -4.708 1.00 95.56 76 TYR A O 1
ATOM 611 N N . ASP A 1 77 ? 2.066 -8.247 -6.061 1.00 94.81 77 ASP A N 1
ATOM 612 C CA . ASP A 1 77 ? 2.226 -9.252 -5.008 1.00 94.81 77 ASP A CA 1
ATOM 613 C C . ASP A 1 77 ? 3.119 -8.731 -3.877 1.00 94.81 77 ASP A C 1
ATOM 615 O O . ASP A 1 77 ? 2.801 -8.908 -2.699 1.00 94.81 77 ASP A O 1
ATOM 619 N N . TYR A 1 78 ? 4.200 -8.024 -4.226 1.00 91.88 78 TYR A N 1
ATOM 620 C CA . TYR A 1 78 ? 5.103 -7.425 -3.250 1.00 91.88 78 TYR A CA 1
ATOM 621 C C . TYR A 1 78 ? 4.404 -6.367 -2.387 1.00 91.88 78 TYR A C 1
ATOM 623 O O . TYR A 1 78 ? 4.452 -6.448 -1.160 1.00 91.88 78 TYR A O 1
ATOM 631 N N . ALA A 1 79 ? 3.744 -5.378 -2.998 1.00 92.81 79 ALA A N 1
ATOM 632 C CA . ALA A 1 79 ? 3.063 -4.337 -2.230 1.00 92.81 79 ALA A CA 1
ATOM 633 C C . ALA A 1 79 ? 1.896 -4.899 -1.413 1.00 92.81 79 ALA A C 1
ATOM 635 O O . ALA A 1 79 ? 1.718 -4.514 -0.255 1.00 92.81 79 ALA A O 1
ATOM 636 N N . TYR A 1 80 ? 1.129 -5.827 -1.986 1.00 94.38 80 TYR A N 1
ATOM 637 C CA . TYR A 1 80 ? 0.002 -6.463 -1.316 1.00 94.38 80 TYR A CA 1
ATOM 638 C C . TYR A 1 80 ? 0.451 -7.252 -0.081 1.00 94.38 80 TYR A C 1
ATOM 640 O O . TYR A 1 80 ? -0.134 -7.082 0.987 1.00 94.38 80 TYR A O 1
ATOM 648 N N . GLU A 1 81 ? 1.502 -8.076 -0.178 1.00 92.19 81 GLU A N 1
ATOM 649 C CA . GLU A 1 81 ? 2.005 -8.872 0.953 1.00 92.19 81 GLU A CA 1
ATOM 650 C C . GLU A 1 81 ? 2.413 -7.987 2.142 1.00 92.19 81 GLU A C 1
ATOM 652 O O . GLU A 1 81 ? 2.017 -8.260 3.274 1.00 92.19 81 GLU A O 1
ATOM 657 N N . TYR A 1 82 ? 3.143 -6.898 1.889 1.00 89.38 82 TYR A N 1
ATOM 658 C CA . TYR A 1 82 ? 3.576 -5.972 2.940 1.00 89.38 82 TYR A CA 1
ATOM 659 C C . TYR A 1 82 ? 2.405 -5.195 3.554 1.00 89.38 82 TYR A C 1
ATOM 661 O O . TYR A 1 82 ? 2.246 -5.131 4.773 1.00 89.38 82 TYR A O 1
ATOM 669 N N . THR A 1 83 ? 1.552 -4.618 2.711 1.00 89.88 83 THR A N 1
ATOM 670 C CA . THR A 1 83 ? 0.511 -3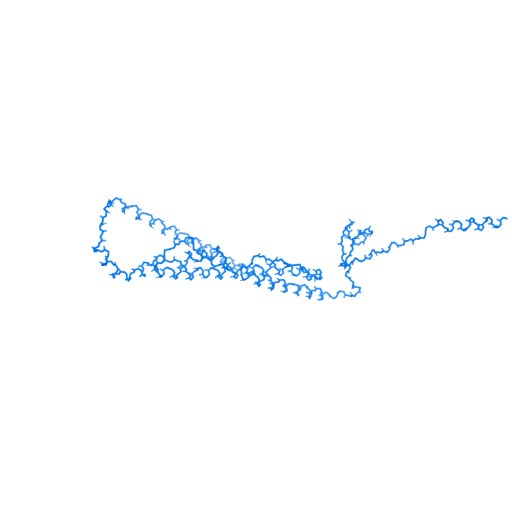.688 3.176 1.00 89.88 83 THR A CA 1
ATOM 671 C C . THR A 1 83 ? -0.691 -4.404 3.778 1.00 89.88 83 THR A C 1
ATOM 673 O O . THR A 1 83 ? -1.309 -3.880 4.704 1.00 89.88 83 THR A O 1
ATOM 676 N N . SER A 1 84 ? -0.980 -5.635 3.341 1.00 90.62 84 SER A N 1
ATOM 677 C CA . SER A 1 84 ? -1.975 -6.499 3.993 1.00 90.62 84 SER A CA 1
ATOM 678 C C . SER A 1 84 ? -1.545 -6.959 5.388 1.00 90.62 84 SER A C 1
ATOM 680 O O . SER A 1 84 ? -2.402 -7.267 6.210 1.00 90.62 84 SER A O 1
ATOM 682 N N . ALA A 1 85 ? -0.245 -6.927 5.697 1.00 87.50 85 ALA A N 1
ATOM 683 C CA . ALA A 1 85 ? 0.280 -7.108 7.049 1.00 87.50 85 ALA A CA 1
ATOM 684 C C . ALA A 1 85 ? 0.296 -5.802 7.873 1.00 87.50 85 ALA A C 1
ATOM 686 O O . ALA A 1 85 ? 0.918 -5.759 8.934 1.00 87.50 85 ALA A O 1
ATOM 687 N N . CYS A 1 86 ? -0.371 -4.745 7.390 1.00 87.00 86 CYS A N 1
ATOM 688 C CA . CYS A 1 86 ? -0.390 -3.406 7.981 1.00 87.00 86 CYS A CA 1
ATOM 689 C C . CYS A 1 86 ? 0.981 -2.704 8.041 1.00 87.00 86 CYS A C 1
ATOM 691 O O . CYS A 1 86 ? 1.166 -1.766 8.818 1.00 87.00 86 CYS A O 1
ATOM 693 N N . GLU A 1 87 ? 1.939 -3.100 7.198 1.00 79.56 87 GLU A N 1
ATOM 694 C CA . GLU A 1 87 ? 3.205 -2.378 7.039 1.00 79.56 87 GLU A CA 1
ATOM 695 C C . GLU A 1 87 ? 3.069 -1.284 5.961 1.00 79.56 87 GLU A C 1
ATOM 697 O O . GLU A 1 87 ? 2.492 -1.505 4.899 1.00 79.56 87 GLU A O 1
ATOM 702 N N . THR A 1 88 ? 3.581 -0.077 6.226 1.00 70.06 88 THR A N 1
ATOM 703 C CA . THR A 1 88 ? 3.337 1.112 5.380 1.00 70.06 88 THR A CA 1
ATOM 704 C C . THR A 1 88 ? 4.505 1.523 4.484 1.00 70.06 88 THR A C 1
ATOM 706 O O . THR A 1 88 ? 4.333 2.413 3.651 1.00 70.06 88 THR A O 1
ATOM 709 N N . ASP A 1 89 ? 5.671 0.886 4.624 1.00 70.38 89 ASP A N 1
ATOM 710 C CA . ASP A 1 89 ? 6.885 1.250 3.891 1.00 70.38 89 ASP A CA 1
ATOM 711 C C . ASP A 1 89 ? 7.347 0.118 2.966 1.00 70.38 89 ASP A C 1
ATOM 713 O O . ASP A 1 89 ? 7.684 -0.984 3.399 1.00 70.38 89 ASP A O 1
ATOM 717 N N . TYR A 1 90 ? 7.444 0.440 1.678 1.00 69.12 90 TYR A N 1
ATOM 718 C CA . TYR A 1 90 ? 8.070 -0.383 0.652 1.00 69.12 90 TYR A CA 1
ATOM 719 C C . TYR A 1 90 ? 9.282 0.370 0.099 1.00 69.12 90 TYR A C 1
ATOM 721 O O . TYR A 1 90 ? 9.149 1.438 -0.491 1.00 69.12 90 TYR A O 1
ATOM 729 N N . ASP A 1 91 ? 10.482 -0.177 0.290 1.00 63.97 91 ASP A N 1
ATOM 730 C CA . ASP A 1 91 ? 11.709 0.433 -0.230 1.00 63.97 91 ASP A CA 1
ATOM 731 C C . ASP A 1 91 ? 12.544 -0.643 -0.928 1.00 63.97 91 ASP A C 1
ATOM 733 O O . ASP A 1 91 ? 13.272 -1.421 -0.297 1.00 63.97 91 ASP A O 1
ATOM 737 N N . ARG A 1 92 ? 12.367 -0.766 -2.247 1.00 66.12 92 ARG A N 1
ATOM 738 C CA . ARG A 1 92 ? 13.143 -1.701 -3.061 1.00 66.12 92 ARG A CA 1
ATOM 739 C C . ARG A 1 92 ? 13.350 -1.154 -4.470 1.00 66.12 92 ARG A C 1
ATOM 741 O O . ARG A 1 92 ? 12.399 -0.900 -5.197 1.00 66.12 92 ARG A O 1
ATOM 748 N N . ASP A 1 93 ? 14.618 -1.043 -4.854 1.00 65.25 93 ASP A N 1
ATOM 749 C CA . ASP A 1 93 ? 15.023 -0.763 -6.229 1.00 65.25 93 ASP A CA 1
ATOM 750 C C . ASP A 1 93 ? 14.834 -2.027 -7.081 1.00 65.25 93 ASP A C 1
ATOM 752 O O . ASP A 1 93 ? 15.397 -3.083 -6.760 1.00 65.25 93 ASP A O 1
ATOM 756 N N . TRP A 1 94 ? 14.085 -1.928 -8.180 1.00 71.38 94 TRP A N 1
ATOM 757 C CA . TRP A 1 94 ? 14.040 -2.979 -9.199 1.00 71.38 94 TRP A CA 1
ATOM 758 C C . TRP A 1 94 ? 15.039 -2.675 -10.332 1.00 71.38 94 TRP A C 1
ATOM 760 O O . TRP A 1 94 ? 15.443 -1.532 -10.557 1.00 71.38 94 TRP A O 1
ATOM 770 N N . ILE A 1 95 ? 15.461 -3.719 -11.052 1.00 64.31 95 ILE A N 1
ATOM 771 C CA . ILE A 1 95 ? 16.300 -3.607 -12.253 1.00 64.31 95 ILE A CA 1
ATOM 772 C C . ILE A 1 95 ? 15.672 -4.482 -13.343 1.00 64.31 95 ILE A C 1
ATOM 774 O O . ILE A 1 95 ? 15.724 -5.706 -13.245 1.00 64.31 95 ILE A O 1
ATOM 778 N N . GLY A 1 96 ? 15.101 -3.865 -14.378 1.00 73.19 96 GLY A N 1
ATOM 779 C CA . GLY A 1 96 ? 14.404 -4.550 -15.475 1.00 73.19 96 GLY A CA 1
ATOM 780 C C . GLY A 1 96 ? 14.301 -3.693 -16.742 1.00 73.19 96 GLY A C 1
ATOM 781 O O . GLY A 1 96 ? 14.925 -2.632 -16.824 1.00 73.19 96 GLY A O 1
ATOM 782 N N . SER A 1 97 ? 13.535 -4.157 -17.737 1.00 81.31 97 SER A N 1
ATOM 783 C CA . SER A 1 97 ? 13.192 -3.357 -18.924 1.00 81.31 97 SER A CA 1
ATOM 784 C C . SER A 1 97 ? 12.278 -2.180 -18.547 1.00 81.31 97 SER A C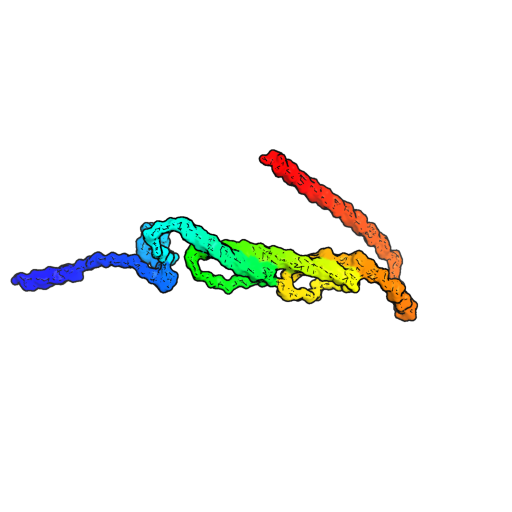 1
ATOM 786 O O . SER A 1 97 ? 11.715 -2.151 -17.451 1.00 81.31 97 SER A O 1
ATOM 788 N N . GLN A 1 98 ? 12.120 -1.190 -19.438 1.00 82.62 98 GLN A N 1
ATOM 789 C CA . GLN A 1 98 ? 11.205 -0.068 -19.183 1.00 82.62 98 GLN A CA 1
ATOM 790 C C . GLN A 1 98 ? 9.752 -0.543 -19.033 1.00 82.62 98 GLN A C 1
ATOM 792 O O . GLN A 1 98 ? 9.080 -0.111 -18.106 1.00 82.62 98 GLN A O 1
ATOM 797 N N . ALA A 1 99 ? 9.284 -1.442 -19.909 1.00 80.31 99 ALA A N 1
ATOM 798 C CA . ALA A 1 99 ? 7.915 -1.963 -19.865 1.00 80.31 99 ALA A CA 1
ATOM 799 C C . ALA A 1 99 ? 7.636 -2.722 -18.561 1.00 80.31 99 ALA A C 1
ATOM 801 O O . ALA A 1 99 ? 6.624 -2.474 -17.913 1.00 80.31 99 ALA A O 1
ATOM 802 N N . TYR A 1 100 ? 8.579 -3.568 -18.138 1.00 88.44 100 TYR A N 1
ATOM 803 C CA . TYR A 1 100 ? 8.531 -4.218 -16.832 1.00 88.44 100 TYR A CA 1
ATOM 804 C C . TYR A 1 100 ? 8.498 -3.197 -15.693 1.00 88.44 100 TYR A C 1
ATOM 806 O O . TYR A 1 100 ? 7.752 -3.357 -14.739 1.00 88.44 100 TYR A O 1
ATOM 814 N N . GLY A 1 101 ? 9.284 -2.126 -15.798 1.00 87.19 101 GLY A N 1
ATOM 815 C CA . GLY A 1 101 ? 9.309 -1.057 -14.809 1.00 87.19 101 GLY A CA 1
ATOM 816 C C . GLY A 1 101 ? 7.996 -0.309 -14.636 1.00 87.19 101 GLY A C 1
ATOM 817 O O . GLY A 1 101 ? 7.550 -0.105 -13.512 1.00 87.19 101 GLY A O 1
ATOM 818 N N . GLU A 1 102 ? 7.366 0.066 -15.748 1.00 88.25 102 GLU A N 1
ATOM 819 C CA . GLU A 1 102 ? 6.038 0.687 -15.744 1.00 88.25 102 GLU A CA 1
ATOM 820 C C . GLU A 1 102 ? 4.998 -0.265 -15.136 1.00 88.25 102 GLU A C 1
ATOM 822 O O . GLU A 1 102 ? 4.221 0.150 -14.278 1.00 88.25 102 GLU A O 1
ATOM 827 N N . GLY A 1 103 ? 5.043 -1.550 -15.509 1.00 92.50 103 GLY A N 1
ATOM 828 C CA . GLY A 1 103 ? 4.206 -2.585 -14.901 1.00 92.50 103 GLY A CA 1
ATOM 829 C C . GLY A 1 103 ? 4.423 -2.683 -13.395 1.00 92.50 103 GLY A C 1
ATOM 830 O O . GLY A 1 103 ? 3.465 -2.617 -12.633 1.00 92.50 103 GLY A O 1
ATOM 831 N N . TYR A 1 104 ? 5.679 -2.759 -12.955 1.00 92.00 104 TYR A N 1
ATOM 832 C CA . TYR A 1 104 ? 6.053 -2.848 -11.546 1.00 92.00 104 TYR A CA 1
ATOM 833 C C . TYR A 1 104 ? 5.530 -1.665 -10.727 1.00 92.00 104 TYR A C 1
ATOM 835 O O . TYR A 1 104 ? 4.939 -1.876 -9.670 1.00 92.00 104 TYR A O 1
ATOM 843 N N . GLU A 1 105 ? 5.684 -0.430 -11.211 1.00 90.75 105 GLU A N 1
ATOM 844 C CA . GLU A 1 105 ? 5.160 0.759 -10.524 1.00 90.75 105 GLU A CA 1
ATOM 845 C C . GLU A 1 105 ? 3.624 0.753 -10.415 1.00 90.75 105 GLU A C 1
ATOM 847 O O . GLU A 1 105 ? 3.089 1.040 -9.337 1.00 90.75 105 GLU A O 1
ATOM 852 N N . ASP A 1 106 ? 2.917 0.392 -11.491 1.00 94.50 106 ASP A N 1
ATOM 853 C CA . ASP A 1 106 ? 1.452 0.272 -11.489 1.00 94.50 106 ASP A CA 1
ATOM 854 C C . ASP A 1 106 ? 0.985 -0.835 -10.525 1.00 94.50 106 ASP A C 1
ATOM 856 O O . ASP A 1 106 ? 0.068 -0.628 -9.724 1.00 94.50 106 ASP A O 1
ATOM 860 N N . GLY A 1 107 ? 1.659 -1.988 -10.547 1.00 95.44 107 GLY A N 1
ATOM 861 C CA . GLY A 1 107 ? 1.396 -3.112 -9.653 1.00 95.44 107 GLY A CA 1
ATOM 862 C C . GLY A 1 107 ? 1.567 -2.727 -8.186 1.00 95.44 107 GLY A C 1
ATOM 863 O O . GLY A 1 107 ? 0.678 -2.986 -7.378 1.00 95.44 107 GLY A O 1
ATOM 864 N N . ILE A 1 108 ? 2.655 -2.028 -7.839 1.00 93.38 108 ILE A N 1
ATOM 865 C CA . ILE A 1 108 ? 2.892 -1.524 -6.476 1.00 93.38 108 ILE A CA 1
ATOM 866 C C . ILE A 1 108 ? 1.733 -0.634 -6.008 1.00 93.38 108 ILE A C 1
ATOM 868 O O . ILE A 1 108 ? 1.289 -0.756 -4.865 1.00 93.38 108 ILE A O 1
ATOM 872 N N . TYR A 1 109 ? 1.237 0.262 -6.866 1.00 92.44 109 TYR A N 1
ATOM 873 C CA . TYR A 1 109 ? 0.138 1.163 -6.514 1.00 92.44 109 TYR A CA 1
ATOM 874 C C . TYR A 1 109 ? -1.151 0.398 -6.185 1.00 92.44 109 TYR A C 1
ATOM 876 O O . TYR A 1 109 ? -1.754 0.637 -5.132 1.00 92.44 109 TYR A O 1
ATOM 884 N N . ASP A 1 110 ? -1.547 -0.528 -7.062 1.00 95.50 110 ASP A N 1
ATOM 885 C CA . ASP A 1 110 ? -2.766 -1.323 -6.901 1.00 95.50 110 ASP A CA 1
ATOM 886 C C . ASP A 1 110 ? -2.651 -2.298 -5.718 1.00 95.50 110 ASP A C 1
ATOM 888 O O . ASP A 1 110 ? -3.535 -2.336 -4.860 1.00 95.50 110 ASP A O 1
ATOM 892 N N . GLY A 1 111 ? -1.531 -3.020 -5.613 1.00 95.38 111 GLY A N 1
ATOM 893 C CA . GLY A 1 111 ? -1.273 -3.964 -4.525 1.00 95.38 111 GLY A CA 1
ATOM 894 C C . GLY A 1 111 ? -1.258 -3.285 -3.157 1.00 95.38 111 GLY A C 1
ATOM 895 O O . GLY A 1 111 ? -1.855 -3.794 -2.210 1.00 95.38 111 GLY A O 1
ATOM 896 N N . ASN A 1 112 ? -0.662 -2.091 -3.057 1.00 93.56 112 ASN A N 1
ATOM 897 C CA . ASN A 1 112 ? -0.688 -1.290 -1.832 1.00 93.56 112 ASN A CA 1
ATOM 898 C C . ASN A 1 112 ? -2.110 -0.841 -1.471 1.00 93.56 112 ASN A C 1
ATOM 900 O O . ASN A 1 112 ? -2.493 -0.869 -0.303 1.00 93.56 112 ASN A O 1
ATOM 904 N N . TYR A 1 113 ? -2.904 -0.414 -2.455 1.00 92.94 113 TYR A N 1
ATOM 905 C CA . TYR A 1 113 ? -4.288 -0.016 -2.206 1.00 92.94 113 TYR A CA 1
ATOM 906 C C . TYR A 1 113 ? -5.126 -1.188 -1.676 1.00 92.94 113 TYR A C 1
ATOM 908 O O . TYR A 1 113 ? -5.811 -1.042 -0.660 1.00 92.94 113 TYR A O 1
ATOM 916 N N . ASP A 1 114 ? -5.040 -2.346 -2.329 1.00 96.00 114 ASP A N 1
ATOM 917 C CA . ASP A 1 114 ? -5.803 -3.534 -1.947 1.00 96.00 114 ASP A CA 1
ATOM 918 C C . ASP A 1 114 ? -5.326 -4.121 -0.611 1.00 96.00 114 ASP A C 1
ATOM 920 O O . ASP A 1 114 ? -6.155 -4.487 0.226 1.00 96.00 114 ASP A O 1
ATOM 924 N N . GLY A 1 115 ? -4.018 -4.145 -0.347 1.00 94.44 115 GLY A N 1
ATOM 925 C CA . GLY A 1 115 ? -3.491 -4.597 0.940 1.00 94.44 115 GLY A CA 1
ATOM 926 C C . GLY A 1 115 ? -3.865 -3.661 2.096 1.00 94.44 115 GLY A C 1
ATOM 927 O O . GLY A 1 115 ? -4.283 -4.138 3.151 1.00 94.44 115 GLY A O 1
ATOM 928 N N . LEU A 1 116 ? -3.865 -2.337 1.891 1.00 91.50 116 LEU A N 1
ATOM 929 C CA . LEU A 1 116 ? -4.374 -1.386 2.891 1.00 91.50 116 LEU A CA 1
ATOM 930 C C . LEU A 1 116 ? -5.866 -1.583 3.193 1.00 91.50 116 LEU A C 1
ATOM 932 O O . LEU A 1 116 ? -6.288 -1.382 4.332 1.00 91.50 116 LEU A O 1
ATOM 936 N N . LEU A 1 117 ? -6.677 -1.975 2.205 1.00 94.00 117 LEU A N 1
ATOM 937 C CA . LEU A 1 117 ? -8.084 -2.311 2.442 1.00 94.00 117 LEU A CA 1
ATOM 938 C C . LEU A 1 117 ? -8.237 -3.560 3.315 1.00 94.00 117 LEU A C 1
ATOM 940 O O . LEU A 1 117 ? -9.122 -3.582 4.171 1.00 94.00 117 LEU A O 1
ATOM 944 N N . VAL A 1 118 ? -7.383 -4.569 3.120 1.00 94.94 118 VAL A N 1
ATOM 945 C CA . VAL A 1 118 ? -7.346 -5.766 3.976 1.00 94.94 118 VAL A CA 1
ATOM 946 C C . VAL A 1 118 ? -6.946 -5.384 5.397 1.00 94.94 118 VAL A C 1
ATOM 948 O O . VAL A 1 118 ? -7.689 -5.675 6.328 1.00 94.94 118 VAL A O 1
ATOM 951 N N . CYS A 1 119 ? -5.849 -4.639 5.555 1.00 92.25 119 CYS A N 1
ATOM 952 C CA . CYS A 1 119 ? -5.405 -4.146 6.857 1.00 92.25 119 CYS A CA 1
ATOM 953 C C . CYS A 1 119 ? -6.505 -3.349 7.583 1.00 92.25 119 CYS A C 1
ATOM 955 O O . CYS A 1 119 ? -6.739 -3.545 8.780 1.00 92.25 119 CYS A O 1
ATOM 957 N N . TYR A 1 120 ? -7.208 -2.473 6.855 1.00 93.19 120 TYR A N 1
ATOM 958 C CA . TYR A 1 120 ? -8.333 -1.702 7.380 1.00 93.19 120 TYR A CA 1
ATOM 959 C C . TYR A 1 120 ? -9.446 -2.609 7.914 1.00 93.19 120 TYR A C 1
ATOM 961 O O . TYR A 1 120 ? -9.896 -2.410 9.043 1.00 93.19 120 TYR A O 1
ATOM 969 N N . ASP A 1 121 ? -9.913 -3.574 7.111 1.00 94.56 121 ASP A N 1
ATOM 970 C CA . ASP A 1 121 ? -11.029 -4.448 7.492 1.00 94.56 121 ASP A CA 1
ATOM 971 C C . ASP A 1 121 ? -10.636 -5.365 8.653 1.00 94.56 121 ASP A C 1
ATOM 973 O O . ASP A 1 121 ? -11.360 -5.416 9.644 1.00 94.56 121 ASP A O 1
ATOM 977 N N . ASP A 1 122 ? -9.460 -5.992 8.599 1.00 93.38 122 ASP A N 1
ATOM 978 C CA . ASP A 1 122 ? -8.970 -6.881 9.657 1.00 93.38 122 ASP A CA 1
ATOM 979 C C . ASP A 1 122 ? -8.819 -6.135 10.991 1.00 93.38 122 ASP A C 1
ATOM 981 O O . ASP A 1 122 ? -9.331 -6.583 12.021 1.00 93.38 122 ASP A O 1
ATOM 985 N N . SER A 1 123 ? -8.199 -4.949 10.970 1.00 92.12 123 SER A N 1
ATOM 986 C CA . SER A 1 123 ? -8.060 -4.105 12.165 1.00 92.12 123 SER A CA 1
ATOM 987 C C . SER A 1 123 ? -9.418 -3.660 12.699 1.00 92.12 123 SER A C 1
ATOM 989 O O . SER A 1 123 ? -9.661 -3.691 13.906 1.00 92.12 123 SER A O 1
ATOM 991 N N . TYR A 1 124 ? -10.333 -3.272 11.808 1.00 93.44 124 TYR A N 1
ATOM 992 C CA . TYR A 1 124 ? -11.681 -2.864 12.180 1.00 93.44 124 TYR A CA 1
ATOM 993 C C . TYR A 1 124 ? -12.486 -4.012 12.809 1.00 93.44 124 TYR A C 1
ATOM 995 O O . TYR A 1 124 ? -13.113 -3.806 13.849 1.00 93.44 124 TYR A O 1
ATOM 1003 N N . GLN A 1 125 ? -12.468 -5.215 12.224 1.00 94.06 125 GLN A N 1
ATOM 1004 C CA . GLN A 1 125 ? -13.165 -6.378 12.782 1.00 94.06 125 GLN A CA 1
ATOM 1005 C C . GLN A 1 125 ? -12.571 -6.791 14.131 1.00 94.06 125 GLN A C 1
ATOM 1007 O O . GLN A 1 125 ? -13.323 -7.040 15.072 1.00 94.06 125 GLN A O 1
ATOM 1012 N N . ALA A 1 126 ? -11.244 -6.790 14.266 1.00 91.50 126 ALA A N 1
ATOM 1013 C CA . ALA A 1 126 ? -10.595 -7.075 15.541 1.00 91.50 126 ALA A CA 1
ATOM 1014 C C . ALA A 1 126 ? -11.009 -6.078 16.634 1.00 91.50 126 ALA A C 1
ATOM 1016 O O . ALA A 1 126 ? -11.356 -6.480 17.746 1.00 91.50 126 ALA A O 1
ATOM 1017 N N . GLY A 1 127 ? -11.049 -4.785 16.298 1.00 90.62 127 GLY A N 1
ATOM 1018 C CA . GLY A 1 127 ? -11.574 -3.755 17.186 1.00 90.62 127 GLY A CA 1
ATOM 1019 C C . GLY A 1 127 ? -13.022 -4.040 17.586 1.00 90.62 127 GLY A C 1
ATOM 1020 O O . GLY A 1 127 ? -13.331 -4.063 18.775 1.00 90.62 127 GLY A O 1
ATOM 1021 N N . MET A 1 128 ? -13.900 -4.304 16.611 1.00 90.94 128 MET A N 1
ATOM 1022 C CA . MET A 1 128 ? -15.312 -4.642 16.849 1.00 90.94 128 MET A CA 1
ATOM 1023 C C . MET A 1 128 ? -15.472 -5.798 17.844 1.00 90.94 128 MET A C 1
ATOM 1025 O O . MET A 1 128 ? -16.238 -5.675 18.801 1.00 90.94 128 MET A O 1
ATOM 1029 N N . GLU A 1 129 ? -14.739 -6.897 17.641 1.00 90.75 129 GLU A N 1
ATOM 1030 C CA . GLU A 1 129 ? -14.781 -8.079 18.509 1.00 90.75 129 GLU A CA 1
ATOM 1031 C C . GLU A 1 129 ? -14.286 -7.770 19.929 1.00 90.75 129 GLU A C 1
ATOM 1033 O O . GLU A 1 129 ? -14.919 -8.179 20.906 1.00 90.75 129 GLU A O 1
ATOM 1038 N N . ALA A 1 130 ? -13.193 -7.012 20.059 1.00 89.62 130 ALA A N 1
ATOM 1039 C CA . ALA A 1 130 ? -12.659 -6.598 21.354 1.00 89.62 130 ALA A CA 1
ATOM 1040 C C . ALA A 1 130 ? -13.637 -5.688 22.115 1.00 89.62 130 ALA A C 1
ATOM 1042 O O . ALA A 1 130 ? -13.894 -5.903 23.300 1.00 89.62 130 ALA A O 1
ATOM 1043 N N . GLY A 1 131 ? -14.237 -4.711 21.429 1.00 87.88 131 GLY A N 1
ATOM 1044 C CA . GLY A 1 131 ? -15.234 -3.815 22.016 1.00 87.88 131 GLY A CA 1
ATOM 1045 C C . GLY A 1 131 ? -16.485 -4.558 22.490 1.00 87.88 131 GLY A C 1
ATOM 1046 O O . GLY A 1 131 ? -16.996 -4.281 23.581 1.00 87.88 131 GLY A O 1
ATOM 1047 N N . GLU A 1 132 ? -16.959 -5.533 21.707 1.00 87.88 132 GLU A N 1
ATOM 1048 C CA . GLU A 1 132 ? -18.077 -6.397 22.099 1.00 87.88 132 GLU A CA 1
ATOM 1049 C C . GLU A 1 132 ? -17.715 -7.248 23.331 1.00 87.88 132 GLU A C 1
ATOM 1051 O O . GLU A 1 132 ? -18.490 -7.305 24.291 1.00 87.88 132 GLU A O 1
ATOM 1056 N N . ALA A 1 133 ? -16.532 -7.869 23.350 1.00 85.88 133 ALA A N 1
ATOM 1057 C CA . ALA A 1 133 ? -16.075 -8.689 24.471 1.00 85.88 133 ALA A CA 1
ATOM 1058 C C . ALA A 1 133 ? -15.963 -7.884 25.778 1.00 85.88 133 ALA A C 1
ATOM 1060 O O . ALA A 1 133 ? -16.543 -8.274 26.796 1.00 85.88 133 ALA A O 1
ATOM 1061 N N . ASP A 1 134 ? -15.301 -6.726 25.739 1.00 85.56 134 ASP A N 1
ATOM 1062 C CA . ASP A 1 134 ? -15.126 -5.843 26.899 1.00 85.56 134 ASP A CA 1
ATOM 1063 C C . ASP A 1 134 ? -16.470 -5.343 27.449 1.00 85.56 134 ASP A C 1
ATOM 1065 O O . ASP A 1 134 ? -16.660 -5.232 28.668 1.00 85.56 134 ASP A O 1
ATOM 1069 N N . SER A 1 135 ? -17.432 -5.085 26.557 1.00 83.94 135 SER A N 1
ATOM 1070 C CA . SER A 1 135 ? -18.803 -4.747 26.935 1.00 83.94 135 SER A CA 1
ATOM 1071 C C . SER A 1 135 ? -19.457 -5.861 27.767 1.00 83.94 135 SER A C 1
ATOM 1073 O O . SER A 1 135 ? -20.015 -5.580 28.836 1.00 83.94 135 SER A O 1
ATOM 1075 N N . TYR A 1 136 ? -19.341 -7.123 27.337 1.00 80.38 136 TYR A N 1
ATOM 1076 C CA . TYR A 1 136 ? -19.858 -8.272 28.090 1.00 80.38 136 TYR A CA 1
ATOM 1077 C C . TYR A 1 136 ? -19.131 -8.494 29.419 1.00 80.38 136 TYR A C 1
ATOM 1079 O O . TYR A 1 136 ? -19.761 -8.909 30.394 1.00 80.38 136 TYR A O 1
ATOM 1087 N N . GLU A 1 137 ? -17.829 -8.221 29.492 1.00 79.31 137 GLU A N 1
ATOM 1088 C CA . GLU A 1 137 ? -17.051 -8.375 30.729 1.00 79.31 137 GLU A CA 1
ATOM 1089 C C . GLU A 1 137 ? -17.284 -7.249 31.742 1.00 79.31 137 GLU A C 1
ATOM 1091 O O . GLU A 1 137 ? -16.912 -7.352 32.917 1.00 79.31 137 GLU A O 1
ATOM 1096 N N . GLY A 1 138 ? -17.941 -6.172 31.325 1.00 77.75 138 GLY A N 1
ATOM 1097 C CA . GLY A 1 138 ? -18.157 -5.033 32.191 1.00 77.75 138 GLY A CA 1
ATOM 1098 C C . GLY A 1 138 ? -16.905 -4.163 32.354 1.00 77.75 138 GLY A C 1
ATOM 1099 O O . GLY A 1 138 ? -16.748 -3.504 33.394 1.00 77.75 138 GLY A O 1
ATOM 1100 N N . ILE A 1 139 ? -16.011 -4.170 31.365 1.00 76.50 139 ILE A N 1
ATOM 1101 C CA . ILE A 1 139 ? -14.836 -3.298 31.312 1.00 76.50 139 ILE A CA 1
ATOM 1102 C C . ILE A 1 139 ? -15.290 -1.915 30.849 1.00 76.50 139 ILE A C 1
ATOM 1104 O O . ILE A 1 139 ? -16.169 -1.783 30.009 1.00 76.50 139 ILE A O 1
ATOM 1108 N N . VAL A 1 140 ? -14.746 -0.858 31.455 1.00 79.44 140 VAL A N 1
ATOM 1109 C CA . VAL A 1 140 ? -15.096 0.517 31.083 1.00 79.44 140 VAL A CA 1
ATOM 1110 C C . VAL A 1 140 ? -14.286 0.910 29.859 1.00 79.44 140 VAL A C 1
ATOM 1112 O O . VAL A 1 140 ? -13.061 0.908 29.929 1.00 79.44 140 VAL A O 1
ATOM 1115 N N . TYR A 1 141 ? -14.970 1.320 28.792 1.00 75.19 141 TYR A N 1
ATOM 1116 C CA . TYR A 1 141 ? -14.324 1.911 27.622 1.00 75.19 141 TYR A CA 1
ATOM 1117 C C . TYR A 1 141 ? -13.359 3.041 28.001 1.00 75.19 141 TYR A C 1
ATOM 1119 O O . TYR A 1 141 ? -13.748 4.019 28.654 1.00 75.19 141 TYR A O 1
ATOM 1127 N N . THR A 1 142 ? -12.125 2.930 27.522 1.00 74.44 142 THR A N 1
ATOM 1128 C CA . THR A 1 142 ? -11.116 3.985 27.564 1.00 74.44 142 THR A CA 1
ATOM 1129 C C . THR A 1 142 ? -10.567 4.195 26.164 1.00 74.44 142 THR A C 1
ATOM 1131 O O . THR A 1 142 ? -10.338 3.229 25.451 1.00 74.44 142 THR A O 1
ATOM 1134 N N . GLU A 1 143 ? -10.320 5.447 25.791 1.00 69.31 143 GLU A N 1
ATOM 1135 C CA . GLU A 1 143 ? -9.712 5.792 24.498 1.00 69.31 143 GLU A CA 1
ATOM 1136 C C . GLU A 1 143 ? -8.228 5.366 24.427 1.00 69.31 143 GLU A C 1
ATOM 1138 O O . GLU A 1 143 ? -7.709 5.142 23.345 1.00 69.31 143 GLU A O 1
ATOM 1143 N N . ASP A 1 144 ? -7.579 5.169 25.582 1.00 71.38 144 ASP A N 1
ATOM 1144 C CA . ASP A 1 144 ? -6.161 4.803 25.713 1.00 71.38 144 ASP A CA 1
ATOM 1145 C C . ASP A 1 144 ? -5.940 3.280 25.885 1.00 71.38 144 ASP A C 1
ATOM 1147 O O . ASP A 1 144 ? -5.223 2.857 26.798 1.00 71.38 144 ASP A O 1
ATOM 1151 N N . GLN A 1 145 ? -6.598 2.427 25.091 1.00 72.69 145 GLN A N 1
ATOM 1152 C CA . GLN A 1 145 ? -6.316 0.982 25.146 1.00 72.69 145 GLN A CA 1
ATOM 1153 C C . GLN A 1 145 ? -4.974 0.641 24.481 1.00 72.69 145 GLN A C 1
ATOM 1155 O O . GLN A 1 145 ? -4.574 1.273 23.507 1.00 72.69 145 GLN A O 1
ATOM 1160 N N . GLU A 1 146 ? -4.266 -0.360 25.016 1.00 78.69 146 GLU A N 1
ATOM 1161 C CA . GLU A 1 146 ? -3.072 -0.902 24.359 1.00 78.69 146 GLU A CA 1
ATOM 1162 C C . GLU A 1 146 ? -3.509 -1.663 23.101 1.00 78.69 146 GLU A C 1
ATOM 1164 O O . GLU A 1 146 ? -4.202 -2.675 23.191 1.00 78.69 146 GLU A O 1
ATOM 1169 N N . ILE A 1 147 ? -3.127 -1.144 21.936 1.00 82.44 147 ILE A N 1
ATOM 1170 C CA . ILE A 1 147 ? -3.400 -1.739 20.626 1.00 82.44 147 ILE A CA 1
ATOM 1171 C C . ILE A 1 147 ? -2.142 -2.487 20.192 1.00 82.44 147 ILE A C 1
ATOM 1173 O O . ILE A 1 147 ? -1.029 -1.995 20.378 1.00 82.44 147 ILE A O 1
ATOM 1177 N N . GLU A 1 148 ? -2.305 -3.691 19.648 1.00 81.50 148 GLU A N 1
ATOM 1178 C CA . GLU A 1 148 ? -1.166 -4.448 19.133 1.00 81.50 148 GLU A CA 1
ATOM 1179 C C . GLU A 1 148 ? -0.579 -3.749 17.895 1.00 81.50 148 GLU A C 1
ATOM 1181 O O . GLU A 1 148 ? -1.319 -3.315 17.015 1.00 81.50 148 GLU A O 1
ATOM 1186 N N . ASP A 1 149 ? 0.754 -3.670 17.815 1.00 81.69 149 ASP A N 1
ATOM 1187 C CA . ASP A 1 149 ? 1.490 -2.881 16.807 1.00 81.69 149 ASP A CA 1
ATOM 1188 C C . ASP A 1 149 ? 1.216 -3.277 15.339 1.00 81.69 149 ASP A C 1
ATOM 1190 O O . ASP A 1 149 ? 1.634 -2.567 14.428 1.00 81.69 149 ASP A O 1
ATOM 1194 N N . TRP A 1 150 ? 0.563 -4.415 15.092 1.00 80.88 150 TRP A N 1
ATOM 1195 C CA . TRP A 1 150 ? 0.231 -4.901 13.749 1.00 80.88 150 TRP A CA 1
ATOM 1196 C C . TRP A 1 150 ? -1.163 -4.485 13.270 1.00 80.88 150 TRP A C 1
ATOM 1198 O O . TRP A 1 150 ? -1.537 -4.825 12.153 1.00 80.88 150 TRP A O 1
ATOM 1208 N N . TYR A 1 151 ? -1.935 -3.760 14.081 1.00 85.31 151 TYR A N 1
ATOM 1209 C CA . TYR A 1 151 ? -3.201 -3.182 13.644 1.00 85.31 151 TYR A CA 1
ATOM 1210 C C . TYR A 1 151 ? -3.034 -1.731 13.208 1.00 85.31 151 TYR A C 1
ATOM 1212 O O . TYR A 1 151 ? -2.299 -0.951 13.819 1.00 85.31 151 TYR A O 1
ATOM 1220 N N . ASP A 1 152 ? -3.821 -1.325 12.214 1.00 88.94 152 ASP A N 1
ATOM 1221 C CA . ASP A 1 152 ? -4.057 0.092 11.972 1.00 88.94 152 ASP A CA 1
ATOM 1222 C C . ASP A 1 152 ? -4.852 0.680 13.149 1.00 88.94 152 ASP A C 1
ATOM 1224 O O . ASP A 1 152 ? -6.047 0.416 13.321 1.00 88.94 152 ASP A O 1
ATOM 1228 N N . GLU A 1 153 ? -4.179 1.506 13.954 1.00 87.50 153 GLU A N 1
ATOM 1229 C CA . GLU A 1 153 ? -4.712 2.134 15.171 1.00 87.50 153 GLU A CA 1
ATOM 1230 C C . GLU A 1 153 ? -6.056 2.833 14.922 1.00 87.50 153 GLU A C 1
ATOM 1232 O O . GLU A 1 153 ? -6.984 2.731 15.729 1.00 87.50 153 GLU A O 1
ATOM 1237 N N . THR A 1 154 ? -6.184 3.522 13.784 1.00 88.62 154 THR A N 1
ATOM 1238 C CA . THR A 1 154 ? -7.390 4.291 13.450 1.00 88.62 154 THR A CA 1
ATOM 1239 C C . THR A 1 154 ? -8.583 3.368 13.205 1.00 88.62 154 THR A C 1
ATOM 1241 O O . THR A 1 154 ? -9.680 3.611 13.719 1.00 88.62 154 THR A O 1
ATOM 1244 N N . SER A 1 155 ? -8.383 2.309 12.424 1.00 89.12 155 SER A N 1
ATOM 1245 C CA . SER A 1 155 ? -9.423 1.346 12.058 1.00 89.12 155 SER A CA 1
ATOM 1246 C C . SER A 1 155 ? -9.815 0.474 13.240 1.00 89.12 155 SER A C 1
ATOM 1248 O O . SER A 1 155 ? -11.011 0.317 13.492 1.00 89.12 155 SER A O 1
ATOM 1250 N N . TYR A 1 156 ? -8.833 0.012 14.020 1.00 90.75 156 TYR A N 1
ATOM 1251 C CA . TYR A 1 156 ? -9.066 -0.732 15.255 1.00 90.75 156 TYR A CA 1
ATOM 1252 C C . TYR A 1 156 ? -9.877 0.086 16.260 1.00 90.75 156 TYR A C 1
ATOM 1254 O O . TYR A 1 156 ? -10.937 -0.351 16.706 1.00 90.75 156 TYR A O 1
ATOM 1262 N N . SER A 1 157 ? -9.444 1.315 16.559 1.00 88.44 157 SER A N 1
ATOM 1263 C CA . SER A 1 157 ? -10.130 2.187 17.524 1.00 88.44 157 SER A CA 1
ATOM 1264 C C . SER A 1 157 ? -11.568 2.485 17.104 1.00 88.44 157 SER A C 1
ATOM 1266 O O . SER A 1 157 ? -12.482 2.510 17.932 1.00 88.44 157 SER A O 1
ATOM 1268 N N . LYS A 1 158 ? -11.793 2.681 15.799 1.00 90.44 158 LYS A N 1
ATOM 1269 C CA . LYS A 1 158 ? -13.135 2.868 15.247 1.00 90.44 158 LYS A CA 1
ATOM 1270 C C . LYS A 1 158 ? -13.994 1.612 15.419 1.00 90.44 158 LYS A C 1
ATOM 1272 O O . LYS A 1 158 ? -15.123 1.732 15.889 1.00 90.44 158 LYS A O 1
ATOM 1277 N N . GLY A 1 159 ? -13.470 0.440 15.057 1.00 89.31 159 GLY A N 1
ATOM 1278 C CA . GLY A 1 159 ? -14.162 -0.837 15.228 1.00 89.31 159 GLY A CA 1
ATOM 1279 C C . GLY A 1 159 ? -14.526 -1.088 16.687 1.00 89.31 159 GLY A C 1
ATOM 1280 O O . GLY A 1 159 ? -15.683 -1.351 17.000 1.00 89.31 159 GLY A O 1
ATOM 1281 N N . TYR A 1 160 ? -13.577 -0.879 17.599 1.00 88.88 160 TYR A N 1
ATOM 1282 C CA . TYR A 1 160 ? -13.801 -1.004 19.036 1.00 88.88 160 TYR A CA 1
ATOM 1283 C C . TYR A 1 160 ? -14.952 -0.120 19.511 1.00 88.88 160 TYR A C 1
ATOM 1285 O O . TYR A 1 160 ? -15.877 -0.592 20.177 1.00 88.88 160 TYR A O 1
ATOM 1293 N N . ALA A 1 161 ? -14.921 1.169 19.166 1.00 88.12 161 ALA A N 1
ATOM 1294 C CA . ALA A 1 161 ? -15.953 2.109 19.586 1.00 88.12 161 ALA A CA 1
ATOM 1295 C C . ALA A 1 161 ? -17.350 1.736 19.057 1.00 88.12 161 ALA A C 1
ATOM 1297 O O . ALA A 1 161 ? -18.345 2.008 19.731 1.00 88.12 161 ALA A O 1
ATOM 1298 N N . GLU A 1 162 ? -17.431 1.135 17.866 1.00 89.56 162 GLU A N 1
ATOM 1299 C CA . GLU A 1 162 ? -18.686 0.666 17.270 1.00 89.56 162 GLU A CA 1
ATOM 1300 C C . GLU A 1 162 ? -19.168 -0.675 17.859 1.00 89.56 162 GLU A C 1
ATOM 1302 O O . GLU A 1 162 ? -20.377 -0.854 18.024 1.00 89.56 162 GLU A O 1
ATOM 1307 N N . GLY A 1 163 ? -18.259 -1.588 18.217 1.00 86.06 163 GLY A N 1
ATOM 1308 C CA . GLY A 1 163 ? -18.582 -2.878 18.842 1.00 86.06 163 GLY A CA 1
ATOM 1309 C C . GLY A 1 163 ? -18.965 -2.775 20.321 1.00 86.06 163 GLY A C 1
ATOM 1310 O O . GLY A 1 163 ? -19.736 -3.589 20.832 1.00 86.06 163 GLY A O 1
ATOM 1311 N N . TYR A 1 164 ? -18.478 -1.748 21.017 1.00 85.19 164 TYR A N 1
ATOM 1312 C CA . TYR A 1 164 ? -18.742 -1.554 22.439 1.00 85.19 164 TYR A CA 1
ATOM 1313 C C . TYR A 1 164 ? -20.188 -1.092 22.712 1.00 85.19 164 TYR A C 1
ATOM 1315 O O . TYR A 1 164 ? -20.536 0.087 22.585 1.00 85.19 164 TYR A O 1
ATOM 1323 N N . ASP A 1 165 ? -21.039 -2.012 23.175 1.00 81.62 165 ASP A N 1
ATOM 1324 C CA . ASP A 1 165 ? -22.420 -1.717 23.574 1.00 81.62 165 ASP A CA 1
ATOM 1325 C C . ASP A 1 165 ? -22.552 -1.442 25.085 1.00 81.62 165 ASP A C 1
ATOM 1327 O O . ASP A 1 165 ? -22.295 -2.289 25.937 1.00 81.62 165 ASP A O 1
ATOM 1331 N N . ARG A 1 166 ? -23.037 -0.258 25.466 1.00 63.59 166 ARG A N 1
ATOM 1332 C CA . ARG A 1 166 ? -23.288 0.074 26.883 1.00 63.59 166 ARG A CA 1
ATOM 1333 C C . ARG A 1 166 ? -24.501 -0.647 27.478 1.00 63.59 166 ARG A C 1
ATOM 1335 O O . ARG A 1 166 ? -24.613 -0.723 28.703 1.00 63.59 166 ARG A O 1
ATOM 1342 N N . GLU A 1 167 ? -25.428 -1.125 26.657 1.00 66.50 167 GLU A N 1
ATOM 1343 C CA . GLU A 1 167 ? -26.634 -1.817 27.116 1.00 66.50 167 GLU A CA 1
ATOM 1344 C C . GLU A 1 167 ? -26.350 -3.293 27.431 1.00 66.50 167 GLU A C 1
ATOM 1346 O O . GLU A 1 167 ? -26.819 -3.790 28.460 1.00 66.50 167 GLU A O 1
ATOM 1351 N N . ALA A 1 168 ? -25.502 -3.959 26.640 1.00 61.12 168 ALA A N 1
ATOM 1352 C CA . ALA A 1 168 ? -24.969 -5.286 26.962 1.00 61.12 168 ALA A CA 1
ATOM 1353 C C . ALA A 1 168 ? -24.206 -5.299 28.305 1.00 61.12 168 ALA A C 1
ATOM 1355 O O . ALA A 1 168 ? -24.484 -6.154 29.153 1.00 61.12 168 ALA A O 1
ATOM 1356 N N . TYR A 1 169 ? -23.381 -4.278 28.577 1.00 52.69 169 TYR A N 1
ATOM 1357 C CA . TYR A 1 169 ? -22.761 -4.040 29.892 1.00 52.69 169 TYR A CA 1
ATOM 1358 C C . TYR A 1 169 ? -23.797 -3.987 31.023 1.00 52.69 169 TYR A C 1
ATOM 1360 O O . TYR A 1 169 ? -23.615 -4.581 32.089 1.00 52.69 169 TYR A O 1
ATOM 1368 N N . ALA A 1 170 ? -24.903 -3.262 30.815 1.00 54.59 170 ALA A N 1
ATOM 1369 C CA . ALA A 1 170 ? -25.946 -3.144 31.826 1.00 54.59 170 ALA A CA 1
ATOM 1370 C C . ALA A 1 170 ? -26.600 -4.504 32.114 1.00 54.59 170 ALA A C 1
ATOM 1372 O O . ALA A 1 170 ? -26.940 -4.762 33.262 1.00 54.59 170 ALA A O 1
ATOM 1373 N N . GLY A 1 171 ? -26.719 -5.378 31.108 1.00 51.56 171 GLY A N 1
ATOM 1374 C CA . GLY A 1 171 ? -27.200 -6.756 31.241 1.00 51.56 171 GLY A CA 1
ATOM 1375 C C . GLY A 1 171 ? -26.218 -7.700 31.942 1.00 51.56 171 GLY A C 1
ATOM 1376 O O . GLY A 1 171 ? -26.633 -8.452 32.821 1.00 51.56 171 GLY A O 1
ATOM 1377 N N . ALA A 1 172 ? -24.923 -7.631 31.624 1.00 50.38 172 ALA A N 1
ATOM 1378 C CA . ALA A 1 172 ? -23.880 -8.425 32.286 1.00 50.38 172 ALA A CA 1
ATOM 1379 C C . ALA A 1 172 ? -23.651 -7.994 33.747 1.00 50.38 172 ALA A C 1
ATOM 1381 O O . ALA A 1 172 ? -23.402 -8.812 34.633 1.00 50.38 172 ALA A O 1
ATOM 1382 N N . ALA A 1 173 ? -23.841 -6.706 34.043 1.00 48.50 173 ALA A N 1
ATOM 1383 C CA . ALA A 1 173 ? -23.886 -6.206 35.409 1.00 48.50 173 ALA A CA 1
ATOM 1384 C C . ALA A 1 173 ? -25.116 -6.709 36.197 1.00 48.50 173 ALA A C 1
ATOM 1386 O O . ALA A 1 173 ? -25.128 -6.564 37.417 1.00 48.50 173 ALA A O 1
ATOM 1387 N N . ILE A 1 174 ? -26.125 -7.320 35.558 1.00 45.31 174 ILE A N 1
ATOM 1388 C CA . ILE A 1 174 ? -27.334 -7.873 36.205 1.00 45.31 174 ILE A CA 1
ATOM 1389 C C . ILE A 1 174 ? -27.165 -9.371 36.553 1.00 45.31 174 ILE A C 1
ATOM 1391 O O . ILE A 1 174 ? -28.127 -10.119 36.631 1.00 45.31 174 ILE A O 1
ATOM 1395 N N . ASP A 1 175 ? -25.947 -9.797 36.897 1.00 46.81 175 ASP A N 1
ATOM 1396 C CA . ASP A 1 175 ? -25.749 -10.843 37.923 1.00 46.81 175 ASP A CA 1
ATOM 1397 C C . ASP A 1 175 ? -25.076 -10.275 39.196 1.00 46.81 175 ASP A C 1
ATOM 1399 O O . ASP A 1 175 ? -24.629 -10.992 40.088 1.00 46.81 175 ASP A O 1
ATOM 1403 N N . LYS A 1 176 ? -25.061 -8.937 39.347 1.00 43.62 176 LYS A N 1
ATOM 1404 C CA . LYS A 1 176 ? -24.717 -8.242 40.604 1.00 43.62 176 LYS A CA 1
ATOM 1405 C C . LYS A 1 176 ? -25.885 -8.142 41.587 1.00 43.62 176 LYS A C 1
ATOM 1407 O O . LYS A 1 176 ? -25.783 -7.388 42.557 1.00 43.62 176 LYS A O 1
ATOM 1412 N N . GLU A 1 177 ? -26.972 -8.892 41.417 1.00 44.59 177 GLU A N 1
ATOM 1413 C CA . GLU A 1 177 ? -27.973 -8.998 42.490 1.00 44.59 177 GLU A CA 1
ATOM 1414 C C . GLU A 1 177 ? -27.388 -9.699 43.740 1.00 44.59 177 GLU A C 1
ATOM 1416 O O . GLU A 1 177 ? -27.868 -9.472 44.848 1.00 44.59 177 GLU A O 1
ATOM 1421 N N . GLU A 1 178 ? -26.248 -10.395 43.599 1.00 44.34 178 GLU A N 1
ATOM 1422 C CA . GLU A 1 178 ? -25.397 -10.854 44.710 1.00 44.34 178 GLU A CA 1
ATOM 1423 C C . GLU A 1 178 ? -24.396 -9.780 45.213 1.00 44.34 178 GLU A C 1
ATOM 1425 O O . GLU A 1 178 ? -24.006 -9.780 46.380 1.00 44.34 178 GLU A O 1
ATOM 1430 N N . ALA A 1 179 ? -24.020 -8.785 44.396 1.00 41.59 179 ALA A N 1
ATOM 1431 C CA . ALA A 1 179 ? -23.074 -7.734 44.805 1.00 41.59 179 ALA A CA 1
ATOM 1432 C C . ALA A 1 179 ? -23.742 -6.523 45.493 1.00 41.59 179 ALA A C 1
ATOM 1434 O O . ALA A 1 179 ? -23.078 -5.762 46.202 1.00 41.59 179 ALA A O 1
ATOM 1435 N N . VAL A 1 180 ? -25.059 -6.342 45.340 1.00 40.47 180 VAL A N 1
ATOM 1436 C CA . VAL A 1 180 ? -25.804 -5.242 45.985 1.00 40.47 180 VAL A CA 1
ATOM 1437 C C . VAL A 1 180 ? -26.123 -5.528 47.463 1.00 40.47 180 VAL A C 1
ATOM 1439 O O . VAL A 1 180 ? -26.338 -4.585 48.230 1.00 40.47 180 VAL A O 1
ATOM 1442 N N . GLU A 1 181 ? -26.078 -6.784 47.922 1.00 40.12 181 GLU A N 1
ATOM 1443 C CA . GLU A 1 181 ? -26.220 -7.083 49.359 1.00 40.12 181 GLU A CA 1
ATOM 1444 C C . GLU A 1 181 ? -24.939 -6.762 50.156 1.00 40.12 181 GLU A C 1
ATOM 1446 O O . GLU A 1 181 ? -25.009 -6.356 51.317 1.00 40.12 181 GLU A O 1
ATOM 1451 N N . VAL A 1 182 ? -23.765 -6.804 49.514 1.00 41.59 182 VAL A N 1
ATOM 1452 C CA . VAL A 1 182 ? -22.478 -6.479 50.156 1.00 41.59 182 VAL A CA 1
ATOM 1453 C C . VAL A 1 182 ? -22.328 -4.971 50.406 1.00 41.59 182 VAL A C 1
ATOM 1455 O O . VAL A 1 182 ? -21.826 -4.564 51.454 1.00 41.59 182 VAL A O 1
ATOM 1458 N N . ILE A 1 183 ? -22.848 -4.117 49.517 1.00 39.44 183 ILE A N 1
ATOM 1459 C CA . ILE A 1 183 ? -22.697 -2.652 49.637 1.00 39.44 183 ILE A CA 1
ATOM 1460 C C . ILE A 1 183 ? -23.650 -2.044 50.686 1.00 39.44 183 ILE A C 1
ATOM 1462 O O . ILE A 1 183 ? -23.399 -0.958 51.206 1.00 39.44 183 ILE A O 1
ATOM 1466 N N . LYS A 1 184 ? -24.713 -2.750 51.093 1.00 39.62 184 LYS A N 1
ATOM 1467 C CA . LYS A 1 184 ? -25.618 -2.260 52.151 1.00 39.62 184 LYS A CA 1
ATOM 1468 C C . LYS A 1 184 ? -25.082 -2.431 53.572 1.00 39.62 184 LYS A C 1
ATOM 1470 O O . LYS A 1 184 ? -25.707 -1.904 54.493 1.00 39.62 184 LYS A O 1
ATOM 1475 N N . THR A 1 185 ? -23.951 -3.113 53.769 1.00 44.78 185 THR A N 1
ATOM 1476 C CA . THR A 1 185 ? -23.481 -3.419 55.130 1.00 44.78 185 THR A CA 1
ATOM 1477 C C . THR A 1 185 ? -22.395 -2.477 55.642 1.00 44.78 185 THR A C 1
ATOM 1479 O O . THR A 1 185 ? -22.339 -2.265 56.849 1.00 44.78 185 THR A O 1
ATOM 1482 N N . GLU A 1 186 ? -21.607 -1.811 54.792 1.00 46.06 186 GLU A N 1
ATOM 1483 C CA . GLU A 1 186 ? -20.602 -0.850 55.272 1.00 46.06 186 GLU A CA 1
ATOM 1484 C C . GLU A 1 186 ? -20.450 0.365 54.338 1.00 46.06 186 GLU A C 1
ATOM 1486 O O . GLU A 1 186 ? -19.719 0.323 53.357 1.00 46.06 186 GLU A O 1
ATOM 1491 N N . GLY A 1 187 ? -21.097 1.487 54.695 1.00 34.09 187 GLY A N 1
ATOM 1492 C CA . GLY A 1 187 ? -20.552 2.821 54.394 1.00 34.09 187 GLY A CA 1
ATOM 1493 C C . GLY A 1 187 ? -21.415 3.812 53.600 1.00 34.09 187 GLY A C 1
ATOM 1494 O O . GLY A 1 187 ? -21.131 4.087 52.447 1.00 34.09 187 GLY A O 1
ATOM 1495 N N . GLY A 1 188 ? -22.378 4.452 54.276 1.00 30.89 188 GLY A N 1
ATOM 1496 C CA . GLY A 1 188 ? -22.600 5.910 54.206 1.00 30.89 188 GLY A CA 1
ATOM 1497 C C . GLY A 1 188 ? -23.014 6.564 52.877 1.00 30.89 188 GLY A C 1
ATOM 1498 O O . GLY A 1 188 ? -22.178 7.002 52.097 1.00 30.89 188 GLY A O 1
ATOM 1499 N N . ILE A 1 189 ? -24.321 6.796 52.727 1.00 34.03 189 ILE A N 1
ATOM 1500 C CA . ILE A 1 189 ? -24.918 7.768 51.796 1.00 34.03 189 ILE A CA 1
ATOM 1501 C C . ILE A 1 189 ? -24.453 9.197 52.139 1.00 34.03 189 ILE A C 1
ATOM 1503 O O . ILE A 1 189 ? -24.519 9.596 53.304 1.00 34.03 189 ILE A O 1
ATOM 1507 N N . ALA A 1 190 ? -24.108 9.996 51.122 1.00 34.19 190 ALA A N 1
ATOM 1508 C CA . ALA A 1 190 ? -24.248 11.452 51.156 1.00 34.19 190 ALA A CA 1
ATOM 1509 C C . ALA A 1 190 ? -25.279 11.887 50.098 1.00 34.19 190 ALA A C 1
ATOM 1511 O O . ALA A 1 190 ? -25.175 11.536 48.926 1.00 34.19 190 ALA A O 1
ATOM 1512 N N . ASP A 1 191 ? -26.298 12.592 50.581 1.00 42.56 191 ASP A N 1
ATOM 1513 C CA . ASP A 1 191 ? -27.504 13.075 49.905 1.00 42.56 191 ASP A CA 1
ATOM 1514 C C . ASP A 1 191 ? -27.214 14.261 48.962 1.00 42.56 191 ASP A C 1
ATOM 1516 O O . ASP A 1 191 ? -26.412 15.139 49.288 1.00 42.56 191 ASP A O 1
ATOM 1520 N N . GLY A 1 192 ? -27.882 14.291 47.805 1.00 33.59 192 GLY A N 1
ATOM 1521 C CA . GLY A 1 192 ? -27.738 15.312 46.769 1.00 33.59 192 GLY A CA 1
ATOM 1522 C C . GLY A 1 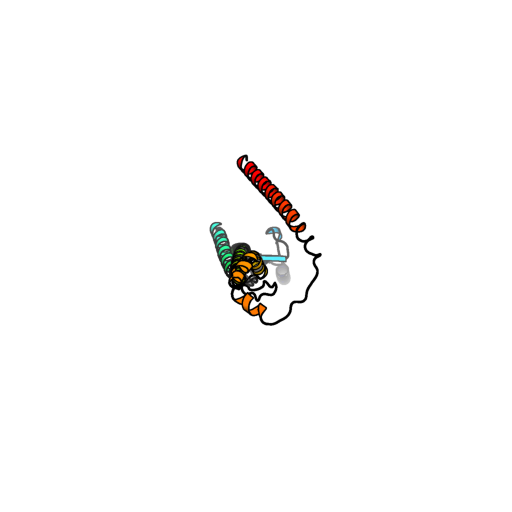192 ? -29.024 15.530 45.962 1.00 33.59 192 GLY A C 1
ATOM 1523 O O . GLY A 1 192 ? -29.201 14.918 44.919 1.00 33.59 192 GLY A O 1
ATOM 1524 N N . SER A 1 193 ? -29.884 16.414 46.486 1.00 41.47 193 SER A N 1
ATOM 1525 C CA . SER A 1 193 ? -30.775 17.408 45.841 1.00 41.47 193 SER A CA 1
ATOM 1526 C C . SER A 1 193 ? -31.594 17.052 44.577 1.00 41.47 193 SER A C 1
ATOM 1528 O O . SER A 1 193 ? -31.082 16.704 43.521 1.00 41.47 193 SER A O 1
ATOM 1530 N N . GLU A 1 194 ? -32.904 17.303 44.664 1.00 48.28 194 GLU A N 1
ATOM 1531 C CA . GLU A 1 194 ? -33.995 16.797 43.813 1.00 48.28 194 GLU A CA 1
ATOM 1532 C C . GLU A 1 194 ? -34.295 17.598 42.515 1.00 48.28 194 GLU A C 1
ATOM 1534 O O . GLU A 1 194 ? -35.297 17.329 41.853 1.00 48.28 194 GLU A O 1
ATOM 1539 N N . ASP A 1 195 ? -33.433 18.535 42.101 1.00 44.12 195 ASP A N 1
ATOM 1540 C CA . ASP A 1 195 ? -33.718 19.478 40.994 1.00 44.12 195 ASP A CA 1
ATOM 1541 C C . ASP A 1 195 ? -33.207 19.057 39.589 1.00 44.12 195 ASP A C 1
ATOM 1543 O O . ASP A 1 195 ? -33.626 19.637 38.585 1.00 44.12 195 ASP A O 1
ATOM 1547 N N . ASP A 1 196 ? -32.395 18.001 39.454 1.00 43.69 196 ASP A N 1
ATOM 1548 C CA . ASP A 1 196 ? -31.772 17.627 38.160 1.00 43.69 196 ASP A CA 1
ATOM 1549 C C . ASP A 1 196 ? -32.604 16.673 37.278 1.00 43.69 196 ASP A C 1
ATOM 1551 O O . ASP A 1 196 ? -32.253 16.378 36.132 1.00 43.69 196 ASP A O 1
ATOM 1555 N N . LYS A 1 197 ? -33.767 16.215 37.754 1.00 41.28 197 LYS A N 1
ATOM 1556 C CA . LYS A 1 197 ? -34.592 15.221 37.034 1.00 41.28 197 LYS A CA 1
ATOM 1557 C C . LYS A 1 197 ? -35.365 15.784 35.831 1.00 41.28 197 LYS A C 1
ATOM 1559 O O . LYS A 1 197 ? -35.929 15.010 35.060 1.00 41.28 197 LYS A O 1
ATOM 1564 N N . ILE A 1 198 ? -35.406 17.106 35.635 1.00 41.28 198 ILE A N 1
ATOM 1565 C CA . ILE A 1 198 ? -36.245 17.732 34.593 1.00 41.28 198 ILE A CA 1
ATOM 1566 C C . ILE A 1 198 ? -35.482 17.995 33.278 1.00 41.28 198 ILE A C 1
ATOM 1568 O O . ILE A 1 198 ? -36.115 18.043 32.223 1.00 41.28 198 ILE A O 1
ATOM 1572 N N . GLN A 1 199 ? -34.144 18.070 33.275 1.00 39.59 199 GLN A N 1
ATOM 1573 C CA . GLN A 1 199 ? -33.390 18.351 32.037 1.00 39.59 199 GLN A CA 1
ATOM 1574 C C . GLN A 1 199 ? -33.074 17.118 31.177 1.00 39.59 199 GLN A C 1
ATOM 1576 O O . GLN A 1 199 ? -32.893 17.245 29.968 1.00 39.59 199 GLN A O 1
ATOM 1581 N N . ILE A 1 200 ? -33.073 15.918 31.757 1.00 41.47 200 ILE A N 1
ATOM 1582 C CA . ILE A 1 200 ? -32.692 14.692 31.033 1.00 41.47 200 ILE A CA 1
ATOM 1583 C C . ILE A 1 200 ? -33.822 14.212 30.100 1.00 41.47 200 ILE A C 1
ATOM 1585 O O . ILE A 1 200 ? -33.575 13.609 29.058 1.00 41.47 200 ILE A O 1
ATOM 1589 N N . THR A 1 201 ? -35.077 14.559 30.399 1.00 39.66 201 THR A N 1
ATOM 1590 C CA . THR A 1 201 ? -36.239 14.069 29.635 1.00 39.66 201 THR A CA 1
ATOM 1591 C C . THR A 1 201 ? -36.487 14.834 28.323 1.00 39.66 201 THR A C 1
ATOM 1593 O O . THR A 1 201 ? -37.092 14.292 27.396 1.00 39.66 201 THR A O 1
ATOM 1596 N N . SER A 1 202 ? -36.017 16.082 28.200 1.00 40.84 202 SER A N 1
ATOM 1597 C CA . SER A 1 202 ? -36.236 16.911 27.000 1.00 40.84 202 SER A CA 1
ATOM 1598 C C . SER A 1 202 ? -35.182 16.703 25.903 1.00 40.84 202 SER A C 1
ATOM 1600 O O . SER A 1 202 ? -35.489 16.894 24.728 1.00 40.84 202 SER A O 1
ATOM 1602 N N . ALA A 1 203 ? -33.969 16.258 26.249 1.00 40.84 203 ALA A N 1
ATOM 1603 C CA . ALA A 1 203 ? -32.910 15.990 25.272 1.00 40.84 203 ALA A CA 1
ATOM 1604 C C . ALA A 1 203 ? -33.151 14.692 24.476 1.00 40.84 203 ALA A C 1
ATOM 1606 O O . ALA A 1 203 ? -32.899 14.642 23.271 1.00 40.84 203 ALA A O 1
ATOM 1607 N N . ILE A 1 204 ? -33.722 13.669 25.122 1.00 44.66 204 ILE A N 1
ATOM 1608 C CA . ILE A 1 204 ? -33.959 12.350 24.513 1.00 44.66 204 ILE A CA 1
ATOM 1609 C C . ILE A 1 204 ? -35.026 12.425 23.409 1.00 44.66 204 ILE A C 1
ATOM 1611 O O . ILE A 1 204 ? -34.909 11.754 22.390 1.00 44.66 204 ILE A O 1
ATOM 1615 N N . THR A 1 205 ? -36.028 13.299 23.539 1.00 44.19 205 THR A N 1
ATOM 1616 C CA . THR A 1 205 ? -37.120 13.402 22.553 1.00 44.19 205 THR A CA 1
ATOM 1617 C C . THR A 1 205 ? -36.750 14.187 21.290 1.00 44.19 205 THR A C 1
ATOM 1619 O O . THR A 1 205 ? -37.335 13.942 20.236 1.00 44.19 205 THR A O 1
ATOM 1622 N N . ILE A 1 206 ? -35.765 15.090 21.348 1.00 47.75 206 ILE A N 1
ATOM 1623 C CA . ILE A 1 206 ? -35.325 15.872 20.177 1.00 47.75 206 ILE A CA 1
ATOM 1624 C C . ILE A 1 206 ? -34.343 15.064 19.311 1.00 47.75 206 ILE A C 1
ATOM 1626 O O . ILE A 1 206 ? -34.412 15.137 18.082 1.00 47.75 206 ILE A O 1
ATOM 1630 N N . GLY A 1 207 ? -33.497 14.227 19.926 1.00 44.84 207 GLY A N 1
ATOM 1631 C CA . GLY A 1 207 ? -32.567 13.346 19.208 1.00 44.84 207 GLY A CA 1
ATOM 1632 C C . GLY A 1 207 ? -33.270 12.299 18.336 1.00 44.84 207 GLY A C 1
ATOM 1633 O O . GLY A 1 207 ? -32.890 12.093 17.182 1.00 44.84 207 GLY A O 1
ATOM 1634 N N . SER A 1 208 ? -34.364 11.706 18.828 1.00 47.66 208 SER A N 1
ATOM 1635 C CA . SER A 1 208 ? -35.105 10.670 18.091 1.00 47.66 208 SER A CA 1
ATOM 1636 C C . SER A 1 208 ? -35.782 11.196 16.819 1.00 47.66 208 SER A C 1
ATOM 1638 O O . SER A 1 208 ? -35.927 10.462 15.843 1.00 47.66 208 SER A O 1
ATOM 1640 N N . ILE A 1 209 ? -36.187 12.470 16.794 1.00 49.50 209 ILE A N 1
ATOM 1641 C CA . ILE A 1 209 ? -36.894 13.057 15.645 1.00 49.50 209 ILE A CA 1
ATOM 1642 C C . ILE A 1 209 ? -35.915 13.382 14.506 1.00 49.50 209 ILE A C 1
ATOM 1644 O O . ILE A 1 209 ? -36.251 13.188 13.337 1.00 49.50 209 ILE A O 1
ATOM 1648 N N . LEU A 1 210 ? -34.687 13.812 14.818 1.00 48.25 210 LEU A N 1
ATOM 1649 C CA . LEU A 1 210 ? -33.681 14.137 13.798 1.00 48.25 210 LEU A CA 1
ATOM 1650 C C . LEU A 1 210 ? -33.114 12.885 13.110 1.00 48.25 210 LEU A C 1
ATOM 1652 O O . LEU A 1 210 ? -32.911 12.907 11.894 1.00 48.25 210 LEU A O 1
ATOM 1656 N N . GLY A 1 211 ? -32.955 11.775 13.841 1.00 50.12 211 GLY A N 1
ATOM 1657 C CA . GLY A 1 211 ? -32.513 10.497 13.265 1.00 50.12 211 GLY A CA 1
ATOM 1658 C C . GLY A 1 211 ? -33.485 9.933 12.220 1.00 50.12 211 GLY A C 1
ATOM 1659 O O . GLY A 1 211 ? -33.070 9.496 11.146 1.00 50.12 211 GLY A O 1
ATOM 1660 N N . ILE A 1 212 ? -34.795 10.026 12.475 1.00 55.94 212 ILE A N 1
ATOM 1661 C CA . ILE A 1 212 ? -35.829 9.530 11.548 1.00 55.94 212 ILE A CA 1
ATOM 1662 C C . ILE A 1 212 ? -35.892 10.386 10.270 1.00 55.94 212 ILE A C 1
ATOM 1664 O O . ILE A 1 212 ? -36.077 9.854 9.171 1.00 55.94 21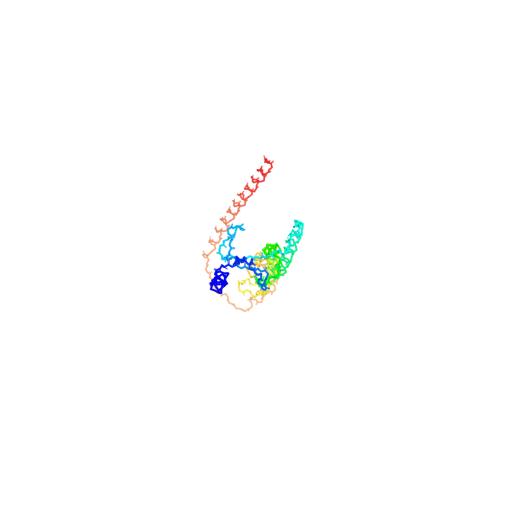2 ILE A O 1
ATOM 1668 N N . VAL A 1 213 ? -35.695 11.705 10.383 1.00 64.00 213 VAL A N 1
ATOM 1669 C CA . VAL A 1 213 ? -35.660 12.606 9.217 1.00 64.00 213 VAL A CA 1
ATOM 1670 C C . VAL A 1 213 ? -34.414 12.349 8.362 1.00 64.00 213 VAL A C 1
ATOM 1672 O O . VAL A 1 213 ? -34.530 12.283 7.137 1.00 64.00 213 VAL A O 1
ATOM 1675 N N . GLY A 1 214 ? -33.248 12.122 8.980 1.00 61.34 214 GLY A N 1
ATOM 1676 C CA . GLY A 1 214 ? -32.009 11.790 8.265 1.00 61.34 214 GLY A CA 1
ATOM 1677 C C . GLY A 1 214 ? -32.108 10.487 7.465 1.00 61.34 214 GLY A C 1
ATOM 1678 O O . GLY A 1 214 ? -31.801 10.467 6.270 1.00 61.34 214 GLY A O 1
ATOM 1679 N N . LEU A 1 215 ? -32.634 9.424 8.084 1.00 62.09 215 LEU A N 1
ATOM 1680 C CA . LEU A 1 215 ? -32.847 8.131 7.421 1.00 62.09 215 LEU A CA 1
ATOM 1681 C C . LEU A 1 215 ? -33.861 8.220 6.272 1.00 62.09 215 LEU A C 1
ATOM 1683 O O . LEU A 1 215 ? -33.669 7.598 5.226 1.00 62.09 215 LEU A O 1
ATOM 1687 N N . SER A 1 216 ? -34.901 9.043 6.422 1.00 64.81 216 SER A N 1
ATOM 1688 C CA . SER A 1 216 ? -35.899 9.259 5.366 1.00 64.81 216 SER A CA 1
ATOM 1689 C C . SER A 1 216 ? -35.293 9.942 4.133 1.00 64.81 216 SER A C 1
ATOM 1691 O O . SER A 1 216 ? -35.574 9.539 3.005 1.00 64.81 216 SER A O 1
ATOM 1693 N N . ILE A 1 217 ? -34.410 10.928 4.332 1.00 72.25 217 ILE A N 1
ATOM 1694 C CA . ILE A 1 217 ? -33.722 11.636 3.239 1.00 72.25 217 ILE A CA 1
ATOM 1695 C C . ILE A 1 217 ? -32.725 10.711 2.525 1.00 72.25 217 ILE A C 1
ATOM 1697 O O . ILE A 1 217 ? -32.681 10.691 1.292 1.00 72.25 217 ILE A O 1
ATOM 1701 N N . ALA A 1 218 ? -31.955 9.915 3.274 1.00 64.75 218 ALA A N 1
ATOM 1702 C CA . ALA A 1 218 ? -30.998 8.964 2.705 1.00 64.75 218 ALA A CA 1
ATOM 1703 C C . ALA A 1 218 ? -31.698 7.867 1.882 1.00 64.75 218 ALA A C 1
ATOM 1705 O O . ALA A 1 218 ? -31.275 7.550 0.766 1.00 64.75 218 ALA A O 1
ATOM 1706 N N . HIS A 1 219 ? -32.815 7.342 2.391 1.00 73.38 219 HIS A N 1
ATOM 1707 C CA . HIS A 1 219 ? -33.623 6.352 1.686 1.00 73.38 219 HIS A CA 1
ATOM 1708 C C . HIS A 1 219 ? -34.220 6.916 0.382 1.00 73.38 219 HIS A C 1
ATOM 1710 O O . HIS A 1 219 ? -34.147 6.263 -0.665 1.00 73.38 219 HIS A O 1
ATOM 1716 N N . ASP A 1 220 ? -34.747 8.145 0.400 1.00 74.31 220 ASP A N 1
ATOM 1717 C CA . ASP A 1 220 ? -35.282 8.797 -0.804 1.00 74.31 220 ASP A CA 1
ATOM 1718 C C . ASP A 1 220 ? -34.193 9.118 -1.838 1.00 74.31 220 ASP A C 1
ATOM 1720 O O . ASP A 1 220 ? -34.401 8.924 -3.043 1.00 74.31 220 ASP A O 1
ATOM 1724 N N . TYR A 1 221 ? -33.006 9.539 -1.390 1.00 75.88 221 TYR A N 1
ATOM 1725 C CA . TYR A 1 221 ? -31.849 9.733 -2.264 1.00 75.88 221 TYR A CA 1
ATOM 1726 C C . TYR A 1 221 ? -31.453 8.424 -2.966 1.00 75.88 221 TYR A C 1
ATOM 1728 O O . TYR A 1 221 ? -31.303 8.389 -4.194 1.00 75.88 221 TYR A O 1
ATOM 1736 N N . TYR A 1 222 ? -31.355 7.327 -2.210 1.00 68.62 222 TYR A N 1
ATOM 1737 C CA . TYR A 1 222 ? -30.976 6.019 -2.745 1.00 68.62 222 TYR A CA 1
ATOM 1738 C C . TYR A 1 222 ? -32.013 5.482 -3.742 1.00 68.62 222 TYR A C 1
ATOM 1740 O O . TYR A 1 222 ? -31.672 5.028 -4.842 1.00 68.62 222 TYR A O 1
ATOM 1748 N N . ARG A 1 223 ? -33.303 5.606 -3.410 1.00 78.00 223 ARG A N 1
ATOM 1749 C CA . ARG A 1 223 ? -34.408 5.185 -4.281 1.00 78.00 223 ARG A CA 1
ATOM 1750 C C . ARG A 1 223 ? -34.430 5.964 -5.599 1.00 78.00 223 ARG A C 1
ATOM 1752 O O . ARG A 1 223 ? -34.590 5.359 -6.662 1.00 78.00 223 ARG A O 1
ATOM 1759 N N . ASN A 1 224 ? -34.219 7.280 -5.556 1.00 71.56 224 ASN A N 1
ATOM 1760 C CA . ASN A 1 224 ? -34.168 8.107 -6.764 1.00 71.56 224 ASN A CA 1
ATOM 1761 C C . ASN A 1 224 ? -32.953 7.797 -7.647 1.00 71.56 224 ASN A C 1
ATOM 1763 O O . ASN A 1 224 ? -33.090 7.763 -8.871 1.00 71.56 224 ASN A O 1
ATOM 1767 N N . ARG A 1 225 ? -31.783 7.512 -7.061 1.00 70.00 225 ARG A N 1
ATOM 1768 C CA . ARG A 1 225 ? -30.592 7.100 -7.823 1.00 70.00 225 ARG A CA 1
ATOM 1769 C C . ARG A 1 225 ? -30.812 5.773 -8.553 1.00 70.00 225 ARG A C 1
ATOM 1771 O O . ARG A 1 225 ? -30.454 5.657 -9.725 1.00 70.00 225 ARG A O 1
ATOM 1778 N N . ARG A 1 226 ? -31.446 4.795 -7.897 1.00 69.19 226 ARG A N 1
ATOM 1779 C CA . ARG A 1 226 ? -31.774 3.494 -8.504 1.00 69.19 226 ARG A CA 1
ATOM 1780 C C . ARG A 1 226 ? -32.754 3.627 -9.673 1.00 69.19 226 ARG A C 1
ATOM 1782 O O . ARG A 1 226 ? -32.559 2.995 -10.702 1.00 69.19 226 ARG A O 1
ATOM 1789 N N . ASN A 1 227 ? -33.768 4.481 -9.545 1.00 70.00 227 ASN A N 1
ATOM 1790 C CA . ASN A 1 227 ? -34.747 4.696 -10.614 1.00 70.00 227 ASN A CA 1
ATOM 1791 C C . ASN A 1 227 ? -34.168 5.419 -11.842 1.00 70.00 227 ASN A C 1
ATOM 1793 O O . ASN A 1 227 ? -34.688 5.229 -12.936 1.00 70.00 227 ASN A O 1
ATOM 1797 N N . ARG A 1 228 ? -33.106 6.225 -11.691 1.00 68.94 228 ARG A N 1
ATOM 1798 C CA . ARG A 1 228 ? -32.392 6.821 -12.836 1.00 68.94 228 ARG A CA 1
ATOM 1799 C C . ARG A 1 228 ? -31.600 5.769 -13.614 1.00 68.94 228 ARG A C 1
ATOM 1801 O O . ARG A 1 228 ? -31.763 5.680 -14.817 1.00 68.94 228 ARG A O 1
ATOM 1808 N N . ARG A 1 229 ? -30.877 4.886 -12.914 1.00 59.56 229 ARG A N 1
ATOM 1809 C CA . ARG A 1 229 ? -30.112 3.781 -13.530 1.00 59.56 229 ARG A CA 1
ATOM 1810 C C . ARG A 1 229 ? -30.953 2.759 -14.301 1.00 59.56 229 ARG A C 1
ATOM 1812 O O . ARG A 1 229 ? -30.408 2.049 -15.125 1.00 59.56 229 ARG A O 1
ATOM 1819 N N . ASN A 1 230 ? -32.247 2.650 -14.007 1.00 63.53 230 ASN A N 1
ATOM 1820 C CA . ASN A 1 230 ? -33.143 1.712 -14.692 1.00 63.53 230 ASN A CA 1
ATOM 1821 C C . ASN A 1 230 ? -33.847 2.325 -15.919 1.00 63.53 230 ASN A C 1
ATOM 1823 O O . ASN A 1 230 ? -34.614 1.623 -16.572 1.00 63.53 230 ASN A O 1
ATOM 1827 N N . ASN A 1 231 ? -33.657 3.624 -16.176 1.00 56.44 231 ASN A N 1
ATOM 1828 C CA . ASN A 1 231 ? -34.292 4.361 -17.274 1.00 56.44 231 ASN A CA 1
ATOM 1829 C C . ASN A 1 231 ? -33.279 4.924 -18.297 1.00 56.44 231 ASN A C 1
ATOM 1831 O O . ASN A 1 231 ? -33.718 5.578 -19.243 1.00 56.44 231 ASN A O 1
ATOM 1835 N N . ASP A 1 232 ? -31.981 4.668 -18.103 1.00 48.50 232 ASP A N 1
ATOM 1836 C CA . ASP A 1 232 ? -30.889 4.903 -19.062 1.00 48.50 232 ASP A CA 1
ATOM 1837 C C . ASP A 1 232 ? -30.485 3.561 -19.701 1.00 48.50 232 ASP A C 1
ATOM 1839 O O . ASP A 1 232 ? -30.185 3.547 -20.917 1.00 48.50 232 ASP A O 1
#

pLDDT: mean 72.06, std 18.08, range [30.89, 96.0]

Sequence (232 aa):
MIRKILIICGFIYFIFPSVIAAHPGNTDSSGGHTCRTNCDNWGLDYGEYHFHDSSDDIIDYSDSVFDYDDGYEEGYDYAYEYTSACETDYDRDWIGSQAYGEGYEDGIYDGNYDGLLVCYDDSYQAGMEAGEADSYEGIVYTEDQEIEDWYDETSYSKGYAEGYDREAYAGAAIDKEEAVEVIKTEGGIADGSEDDKIQITSAITIGSILGIVGLSIAHDYYRNRRNRRNND